Protein AF-A0A2V9BHV4-F1 (afdb_monomer)

Sequence (187 aa):
MIREDILQKFPDLFGTKKVNGREVNIEQTIAALTRELDPEIAAALTARRALLHSPAPVSKKYAWPKWDDTFEDPVSGQSWTFRQIVQGLIDNFLGRESKWRWRLNDEVPIPKDAHPLTNPGLELTGPWHPLDMAFNALNSPAPMNMPDFEDASPPHFQADGTPTNQPVGIFAALQNAKEIFEGRWAD

Secondary structure (DSSP, 8-state):
---HHHHHH-GGGSSEEEETTEEEEHHHHHHHHHHHHHHHHHHHHHHHHHHHH--S-HHHHTPPPPTT-EEE-TTT--EEEHHHHHHHHHHHHTT---TT---TTSSSPPPGGG-TTTS-SPEEEE---SHHHHHHHHTSS-SEEEE--SSSS-TT---TT--TTSPPHHHHHHHHHHHHHTTTT--

Radius of gyration: 22.07 Å; Cα contacts (8 Å, |Δi|>4): 177; chains: 1; bounding box: 52×42×55 Å

Structure (mmCIF, N/CA/C/O backbone):
data_AF-A0A2V9BHV4-F1
#
_entry.id   AF-A0A2V9BHV4-F1
#
loop_
_atom_site.group_PDB
_atom_site.id
_atom_site.type_symbol
_atom_site.label_atom_id
_atom_site.label_alt_id
_atom_site.label_comp_id
_atom_site.label_asym_id
_atom_site.label_entity_id
_atom_site.label_seq_id
_atom_site.pdbx_PDB_ins_code
_atom_site.Cartn_x
_atom_site.Cartn_y
_atom_site.Cartn_z
_atom_site.occupancy
_atom_site.B_iso_or_equiv
_atom_site.auth_seq_id
_atom_site.auth_comp_id
_atom_site.auth_asym_id
_atom_site.auth_atom_id
_atom_site.pdbx_PDB_model_num
ATOM 1 N N . MET A 1 1 ? 11.224 -3.734 19.195 1.00 68.88 1 MET A N 1
ATOM 2 C CA . MET A 1 1 ? 10.661 -3.516 20.548 1.00 68.88 1 MET A CA 1
ATOM 3 C C . MET A 1 1 ? 9.924 -2.190 20.515 1.00 68.88 1 MET A C 1
ATOM 5 O O . MET A 1 1 ? 10.486 -1.235 19.992 1.00 68.88 1 MET A O 1
ATOM 9 N N . ILE A 1 2 ? 8.670 -2.155 20.965 1.00 80.69 2 ILE A N 1
ATOM 10 C CA . ILE A 1 2 ? 7.853 -0.930 20.987 1.00 80.69 2 ILE A CA 1
ATOM 11 C C . ILE A 1 2 ? 8.354 -0.053 22.139 1.00 80.69 2 ILE A C 1
ATOM 13 O O . ILE A 1 2 ? 8.753 -0.589 23.172 1.00 80.69 2 ILE A O 1
ATOM 17 N N . ARG A 1 3 ? 8.402 1.272 21.957 1.00 85.62 3 ARG A N 1
ATOM 18 C CA . ARG A 1 3 ? 8.878 2.169 23.019 1.00 85.62 3 ARG A CA 1
ATOM 19 C C . ARG A 1 3 ? 7.904 2.161 24.198 1.00 85.62 3 ARG A C 1
ATOM 21 O O . ARG A 1 3 ? 6.692 2.193 24.001 1.00 85.62 3 ARG A O 1
ATOM 28 N N . GLU A 1 4 ? 8.450 2.180 25.407 1.00 87.44 4 GLU A N 1
ATOM 29 C CA . GLU A 1 4 ? 7.677 2.101 26.651 1.00 87.44 4 GLU A CA 1
ATOM 30 C C . GLU A 1 4 ? 6.677 3.256 26.806 1.00 87.44 4 GLU A C 1
ATOM 32 O O . GLU A 1 4 ? 5.536 3.049 27.207 1.00 87.44 4 GLU A O 1
ATOM 37 N N . ASP A 1 5 ? 7.064 4.471 26.412 1.00 85.69 5 ASP A N 1
ATOM 38 C CA . ASP A 1 5 ? 6.191 5.645 26.482 1.00 85.69 5 ASP A CA 1
ATOM 39 C C . ASP A 1 5 ? 4.950 5.513 25.585 1.00 85.69 5 ASP A C 1
ATOM 41 O O . ASP A 1 5 ? 3.869 5.978 25.942 1.00 85.69 5 ASP A O 1
ATOM 45 N N . ILE A 1 6 ? 5.082 4.827 24.445 1.00 88.38 6 ILE A N 1
ATOM 46 C CA . ILE A 1 6 ? 3.965 4.537 23.542 1.00 88.38 6 ILE A CA 1
ATOM 47 C C . ILE A 1 6 ? 3.034 3.491 24.165 1.00 88.38 6 ILE A C 1
ATOM 49 O O . ILE A 1 6 ? 1.819 3.677 24.140 1.00 88.38 6 ILE A O 1
ATOM 53 N N . LEU A 1 7 ? 3.584 2.423 24.753 1.00 89.31 7 LEU A N 1
ATOM 54 C CA . LEU A 1 7 ? 2.795 1.375 25.412 1.00 89.31 7 LEU A CA 1
ATOM 55 C C . LEU A 1 7 ? 1.965 1.939 26.570 1.00 89.31 7 LEU A C 1
ATOM 57 O O . LEU A 1 7 ? 0.778 1.644 26.684 1.00 89.31 7 LEU A O 1
ATOM 61 N N . GLN A 1 8 ? 2.576 2.790 27.397 1.00 89.31 8 GLN A N 1
ATOM 62 C CA . GLN A 1 8 ? 1.909 3.406 28.545 1.00 89.31 8 GLN A CA 1
ATOM 63 C C . GLN A 1 8 ? 0.827 4.403 28.131 1.00 89.31 8 GLN A C 1
ATOM 65 O O . GLN A 1 8 ? -0.207 4.500 28.789 1.00 89.31 8 GLN A O 1
ATOM 70 N N . LYS A 1 9 ? 1.057 5.153 27.049 1.00 89.94 9 LYS A N 1
ATOM 71 C CA . LYS A 1 9 ? 0.123 6.183 26.585 1.00 89.94 9 LYS A CA 1
ATOM 72 C C . LYS A 1 9 ? -1.033 5.625 25.755 1.00 89.94 9 LYS A C 1
ATOM 74 O O . LYS A 1 9 ? -2.113 6.209 25.771 1.00 89.94 9 LYS A O 1
ATOM 79 N N . PHE A 1 10 ? -0.820 4.511 25.057 1.00 92.31 10 PHE A N 1
ATOM 80 C CA . PHE A 1 10 ? -1.809 3.888 24.174 1.00 92.31 10 PHE A CA 1
ATOM 81 C C . PHE A 1 10 ? -2.021 2.398 24.484 1.00 92.31 10 PHE A C 1
ATOM 83 O O . PHE A 1 10 ? -1.907 1.562 23.584 1.00 92.31 10 PHE A O 1
ATOM 90 N N . PRO A 1 11 ? -2.347 2.028 25.735 1.00 92.94 11 PRO A N 1
ATOM 91 C CA . PRO A 1 11 ? -2.450 0.622 26.134 1.00 92.94 11 PRO A CA 1
ATOM 92 C C . PRO A 1 11 ? -3.533 -0.134 25.347 1.00 92.94 11 PRO A C 1
ATOM 94 O O . PRO A 1 11 ? -3.403 -1.327 25.072 1.00 92.94 11 PRO A O 1
ATOM 97 N N . ASP A 1 12 ? -4.577 0.571 24.909 1.00 93.06 12 ASP A N 1
ATOM 98 C CA . ASP A 1 12 ? -5.691 0.017 24.139 1.00 93.06 12 ASP A CA 1
ATOM 99 C C . ASP A 1 12 ? -5.298 -0.476 22.738 1.00 93.06 12 ASP A C 1
ATOM 101 O O . ASP A 1 12 ? -6.027 -1.298 22.172 1.00 93.06 12 ASP A O 1
ATOM 105 N N . LEU A 1 13 ? -4.162 -0.029 22.190 1.00 93.38 13 LEU A N 1
ATOM 106 C CA . LEU A 1 13 ? -3.660 -0.457 20.880 1.00 93.38 13 LEU A CA 1
ATOM 107 C C . LEU A 1 13 ? -2.893 -1.784 20.928 1.00 93.38 13 LEU A C 1
ATOM 109 O O . LEU A 1 13 ? -2.739 -2.434 19.896 1.00 93.38 13 LEU A O 1
ATOM 113 N N . PHE A 1 14 ? -2.435 -2.204 22.107 1.00 93.94 14 PHE A N 1
ATOM 114 C CA . PHE A 1 14 ? -1.537 -3.348 22.278 1.00 93.94 14 PHE A CA 1
ATOM 115 C C . PHE A 1 14 ? -2.189 -4.483 23.081 1.00 93.94 14 PHE A C 1
ATOM 117 O O . PHE A 1 14 ? -3.340 -4.384 23.523 1.00 93.94 14 PHE A O 1
ATOM 124 N N . GLY A 1 15 ? -1.472 -5.593 23.241 1.00 94.94 15 GLY A N 1
ATOM 125 C CA . GLY A 1 15 ? -1.938 -6.805 23.895 1.00 94.94 15 GLY A CA 1
ATOM 126 C C . GLY A 1 15 ? -2.745 -7.723 22.976 1.00 94.94 15 GLY A C 1
ATOM 127 O O . GLY A 1 15 ? -2.729 -7.621 21.748 1.00 94.94 15 GLY A O 1
ATOM 128 N N . THR A 1 16 ? -3.467 -8.661 23.589 1.00 96.56 16 THR A N 1
ATOM 129 C CA . THR A 1 16 ? -4.320 -9.613 22.867 1.00 96.56 16 THR A CA 1
ATOM 130 C C . THR A 1 16 ? -5.665 -8.978 22.522 1.00 96.56 16 THR A C 1
ATOM 132 O O . THR A 1 16 ? -6.383 -8.502 23.401 1.00 96.56 16 THR A O 1
ATOM 135 N N . LYS A 1 17 ? -6.014 -8.986 21.234 1.00 93.12 17 LYS A N 1
ATOM 136 C CA . LYS A 1 17 ? -7.274 -8.478 20.679 1.00 93.12 17 LYS A CA 1
ATOM 137 C C . LYS A 1 17 ? -8.034 -9.593 19.976 1.00 93.12 17 LYS A C 1
ATOM 139 O O . LYS A 1 17 ? -7.439 -10.559 19.504 1.00 93.12 17 LYS A O 1
ATOM 144 N N . LYS A 1 18 ? -9.352 -9.434 19.860 1.00 92.50 18 LYS A N 1
ATOM 145 C CA . LYS A 1 18 ? -10.198 -10.308 19.045 1.00 92.50 18 LYS A CA 1
ATOM 146 C C . LYS A 1 18 ? -10.547 -9.595 17.741 1.00 92.50 18 LYS A C 1
ATOM 148 O O . LYS A 1 18 ? -11.292 -8.624 17.760 1.00 92.50 18 LYS A O 1
ATOM 153 N N . VAL A 1 19 ? -10.024 -10.082 16.621 1.00 87.19 19 VAL A N 1
ATOM 154 C CA . VAL A 1 19 ? -10.226 -9.510 15.281 1.00 87.19 19 VAL A CA 1
ATOM 155 C C . VAL A 1 19 ? -10.899 -10.561 14.407 1.00 87.19 19 VAL A C 1
ATOM 157 O O . VAL A 1 19 ? -10.374 -11.662 14.250 1.00 87.19 19 VAL A O 1
ATOM 160 N N . ASN A 1 20 ? -12.086 -10.261 13.870 1.00 86.19 20 ASN A N 1
ATOM 161 C CA . ASN A 1 20 ? -12.869 -11.185 13.032 1.00 86.19 20 ASN A CA 1
ATOM 162 C C . ASN A 1 20 ? -13.020 -12.595 13.643 1.00 86.19 20 ASN A C 1
ATOM 164 O O . ASN A 1 20 ? -12.891 -13.612 12.965 1.00 86.19 20 ASN A O 1
ATOM 168 N N . GLY A 1 21 ? -13.243 -12.659 14.961 1.00 91.62 21 GLY A N 1
ATOM 169 C CA . GLY A 1 21 ? -13.403 -13.914 15.701 1.00 91.62 21 GLY A CA 1
ATOM 170 C C . GLY A 1 21 ? -12.103 -14.630 16.088 1.00 91.62 21 GLY A C 1
ATOM 171 O O . GLY A 1 21 ? -12.180 -15.628 16.799 1.00 91.62 21 GLY A O 1
ATOM 172 N N . ARG A 1 22 ? -10.931 -14.124 15.687 1.00 94.50 22 ARG A N 1
ATOM 173 C CA . ARG A 1 22 ? -9.612 -14.694 16.004 1.00 94.50 22 ARG A CA 1
ATOM 174 C C . ARG A 1 22 ? -8.911 -13.888 17.089 1.00 94.50 22 ARG A C 1
ATOM 176 O O . ARG A 1 22 ? -8.993 -12.664 17.090 1.00 94.50 22 ARG A O 1
ATOM 183 N N . GLU A 1 23 ? -8.209 -14.566 17.987 1.00 96.69 23 GLU A N 1
ATOM 184 C CA . GLU A 1 23 ? -7.319 -13.904 18.941 1.00 96.69 23 GLU A CA 1
ATOM 185 C C . GLU A 1 23 ? -5.981 -13.581 18.275 1.00 96.69 23 GLU A C 1
ATOM 187 O O . GLU A 1 23 ? -5.369 -14.437 17.638 1.00 96.69 23 GLU A O 1
ATOM 192 N N . VAL A 1 24 ? -5.541 -12.333 18.411 1.00 95.31 24 VAL A N 1
ATOM 193 C CA . VAL A 1 24 ? -4.301 -11.813 17.835 1.00 95.31 24 VAL A CA 1
ATOM 194 C C . VAL A 1 24 ? -3.577 -11.027 18.917 1.00 95.31 24 VAL A C 1
ATOM 196 O O . VAL A 1 24 ? -4.130 -10.075 19.463 1.00 95.31 24 VAL A O 1
ATOM 199 N N . ASN A 1 25 ? -2.341 -11.407 19.234 1.00 96.44 25 ASN A N 1
ATOM 200 C CA . ASN A 1 25 ? -1.474 -10.586 20.073 1.00 96.44 25 ASN A CA 1
ATOM 201 C C . ASN A 1 25 ? -0.696 -9.610 19.183 1.00 96.44 25 ASN A C 1
ATOM 203 O O . ASN A 1 25 ? 0.051 -10.032 18.294 1.00 96.44 25 ASN A O 1
ATOM 207 N N . ILE A 1 26 ? -0.911 -8.311 19.389 1.00 94.31 26 ILE A N 1
ATOM 208 C CA . ILE A 1 26 ? -0.416 -7.261 18.491 1.00 94.31 26 ILE A CA 1
ATOM 209 C C . ILE A 1 26 ? 1.115 -7.210 18.486 1.00 94.31 26 ILE A C 1
ATOM 211 O O . ILE A 1 26 ? 1.727 -7.184 17.422 1.00 94.31 26 ILE A O 1
ATOM 215 N N . GLU A 1 27 ? 1.757 -7.279 19.647 1.00 94.12 27 GLU A N 1
ATOM 216 C CA . GLU A 1 27 ? 3.211 -7.202 19.781 1.00 94.12 27 GLU A CA 1
ATOM 217 C C . GLU A 1 27 ? 3.904 -8.420 19.170 1.00 94.12 27 GLU A C 1
ATOM 219 O O . GLU A 1 27 ? 4.913 -8.275 18.477 1.00 94.12 27 GLU A O 1
ATOM 224 N N . GLN A 1 28 ? 3.353 -9.619 19.383 1.00 95.56 28 GLN A N 1
ATOM 225 C CA . GLN A 1 28 ? 3.851 -10.841 18.749 1.00 95.56 28 GLN A CA 1
ATOM 226 C C . GLN A 1 28 ? 3.688 -10.788 17.230 1.00 95.56 28 GLN A C 1
ATOM 228 O O . GLN A 1 28 ? 4.593 -11.209 16.513 1.00 95.56 28 GLN A O 1
ATOM 233 N N . THR A 1 29 ? 2.574 -10.235 16.744 1.00 95.25 29 THR A N 1
ATOM 234 C CA . THR A 1 29 ? 2.313 -10.077 15.308 1.00 95.25 29 THR A CA 1
ATOM 235 C C . THR A 1 29 ? 3.301 -9.099 14.684 1.00 95.25 29 THR A C 1
ATOM 237 O O . THR A 1 29 ? 3.937 -9.436 13.690 1.00 95.25 29 THR A O 1
ATOM 240 N N . ILE A 1 30 ? 3.514 -7.930 15.302 1.00 93.56 30 ILE A N 1
ATOM 241 C CA . ILE A 1 30 ? 4.534 -6.965 14.867 1.00 93.56 30 ILE A CA 1
ATOM 242 C C . ILE A 1 30 ? 5.909 -7.637 14.850 1.00 93.56 30 ILE A C 1
ATOM 244 O O . ILE A 1 30 ? 6.611 -7.564 13.849 1.00 93.56 30 ILE A O 1
ATOM 248 N N . ALA A 1 31 ? 6.287 -8.344 15.919 1.00 95.19 31 ALA A N 1
ATOM 249 C CA . ALA A 1 31 ? 7.586 -9.008 15.995 1.00 95.19 31 ALA A CA 1
ATOM 250 C C . ALA A 1 31 ? 7.771 -10.101 14.928 1.00 95.19 31 ALA A C 1
ATOM 252 O O . ALA A 1 31 ? 8.883 -10.272 14.427 1.00 95.19 31 ALA A O 1
ATOM 253 N N . ALA A 1 32 ? 6.712 -10.843 14.595 1.00 96.31 32 ALA A N 1
ATOM 254 C CA . ALA A 1 32 ? 6.734 -11.842 13.533 1.00 96.31 32 ALA A CA 1
ATOM 255 C C . ALA A 1 32 ? 6.919 -11.181 12.160 1.00 96.31 32 ALA A C 1
ATOM 257 O O . ALA A 1 32 ? 7.864 -11.529 11.457 1.00 96.31 32 ALA A O 1
ATOM 258 N N . LEU A 1 33 ? 6.100 -10.171 11.840 1.00 96.31 33 LEU A N 1
ATOM 259 C CA . LEU A 1 33 ? 6.185 -9.425 10.581 1.00 96.31 33 LEU A CA 1
ATOM 260 C C . LEU A 1 33 ? 7.546 -8.745 10.409 1.00 96.31 33 LEU A C 1
ATOM 262 O O . LEU A 1 33 ? 8.150 -8.856 9.351 1.00 96.31 33 LEU A O 1
ATOM 266 N N . THR A 1 34 ? 8.068 -8.094 11.453 1.00 95.25 34 THR A N 1
ATOM 267 C CA . THR A 1 34 ? 9.411 -7.495 11.440 1.00 95.25 34 THR A CA 1
ATOM 268 C C . THR A 1 34 ? 10.474 -8.549 11.137 1.00 95.25 34 THR A C 1
ATOM 270 O O . THR A 1 34 ? 11.296 -8.358 10.253 1.00 95.25 34 THR A O 1
ATOM 273 N N . ARG A 1 35 ? 10.447 -9.702 11.817 1.00 97.00 35 ARG A N 1
ATOM 274 C CA . ARG A 1 35 ? 11.445 -10.759 11.593 1.00 97.00 35 ARG A CA 1
ATOM 275 C C . ARG A 1 35 ? 11.402 -11.316 10.169 1.00 97.00 35 ARG A C 1
ATOM 277 O O . ARG A 1 35 ? 12.452 -11.649 9.630 1.00 97.00 35 ARG A O 1
ATOM 284 N N . GLU A 1 36 ? 10.207 -11.460 9.610 1.00 96.75 36 GLU A N 1
ATOM 285 C CA . GLU A 1 36 ? 9.994 -12.027 8.280 1.00 96.75 36 GLU A CA 1
ATOM 286 C C . GLU A 1 36 ? 10.344 -11.035 7.164 1.00 96.75 36 GLU A C 1
ATOM 288 O O . GLU A 1 36 ? 10.996 -11.411 6.194 1.00 96.75 36 GLU A O 1
ATOM 293 N N . LEU A 1 37 ? 9.969 -9.762 7.319 1.00 97.06 37 LEU A N 1
ATOM 294 C CA . LEU A 1 37 ? 10.068 -8.760 6.256 1.00 97.06 37 LEU A CA 1
ATOM 295 C C . LEU A 1 37 ? 11.345 -7.912 6.311 1.00 97.06 37 LEU A C 1
ATOM 297 O O . 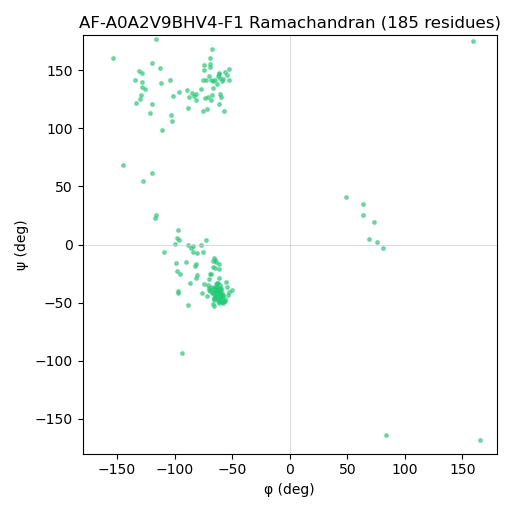LEU A 1 37 ? 11.771 -7.415 5.270 1.00 97.06 37 LEU A O 1
ATOM 301 N N . ASP A 1 38 ? 11.984 -7.746 7.476 1.00 97.06 38 ASP A N 1
ATOM 302 C CA . ASP A 1 38 ? 13.192 -6.914 7.612 1.00 97.06 38 ASP A CA 1
ATOM 303 C C . ASP A 1 38 ? 14.313 -7.294 6.626 1.00 97.06 38 ASP A C 1
ATOM 305 O O . ASP A 1 38 ? 14.904 -6.379 6.041 1.00 97.06 38 ASP A O 1
ATOM 309 N N . PRO A 1 39 ? 14.628 -8.587 6.384 1.00 97.31 39 PRO A N 1
ATOM 310 C CA . PRO A 1 39 ? 15.655 -8.960 5.414 1.00 97.31 39 PRO A CA 1
ATOM 311 C C . PRO A 1 39 ? 15.330 -8.490 3.991 1.00 97.31 39 PRO A C 1
ATOM 313 O O . PRO A 1 39 ? 16.194 -7.919 3.322 1.00 97.31 39 PRO A O 1
ATOM 316 N N . GLU A 1 40 ? 14.083 -8.663 3.551 1.00 95.88 40 GLU A N 1
ATOM 317 C CA . GLU A 1 40 ? 13.627 -8.264 2.213 1.00 95.88 40 GLU A CA 1
ATOM 318 C C . GLU A 1 40 ? 13.568 -6.739 2.065 1.00 95.88 40 GLU A C 1
ATOM 320 O O . GLU A 1 40 ? 14.005 -6.178 1.056 1.00 95.88 40 GLU A O 1
ATOM 325 N N . ILE A 1 41 ? 13.124 -6.032 3.110 1.00 96.62 41 ILE A N 1
ATOM 326 C CA . ILE A 1 41 ? 13.171 -4.566 3.166 1.00 96.62 41 ILE A CA 1
ATOM 327 C C . ILE A 1 41 ? 14.623 -4.086 3.057 1.00 96.62 41 ILE A C 1
ATOM 329 O O . ILE A 1 41 ? 14.927 -3.186 2.267 1.00 96.62 41 ILE A O 1
ATOM 333 N N . ALA A 1 42 ? 15.545 -4.692 3.809 1.00 97.94 42 ALA A N 1
ATOM 334 C CA . ALA A 1 42 ? 16.957 -4.334 3.770 1.00 97.94 42 ALA A CA 1
ATOM 335 C C . ALA A 1 42 ? 17.574 -4.600 2.386 1.00 97.94 42 ALA A C 1
ATOM 337 O O . ALA A 1 42 ? 18.323 -3.756 1.877 1.00 97.94 42 ALA A O 1
ATOM 338 N N . ALA A 1 43 ? 17.235 -5.724 1.751 1.00 97.19 43 ALA A N 1
ATOM 339 C CA . ALA A 1 43 ? 17.660 -6.055 0.394 1.00 97.19 43 ALA A CA 1
ATOM 340 C C . ALA A 1 43 ? 17.155 -5.019 -0.626 1.00 97.19 43 ALA A C 1
ATOM 342 O O . ALA A 1 43 ? 17.953 -4.457 -1.386 1.00 97.19 43 ALA A O 1
ATOM 343 N N . ALA A 1 44 ? 15.865 -4.674 -0.583 1.00 96.50 44 ALA A N 1
ATOM 344 C CA . ALA A 1 44 ? 15.264 -3.670 -1.456 1.00 96.50 44 ALA A CA 1
ATOM 345 C C . ALA A 1 44 ? 15.893 -2.277 -1.269 1.00 96.50 44 ALA A C 1
ATOM 347 O O . ALA A 1 44 ? 16.249 -1.611 -2.247 1.00 96.50 44 ALA A O 1
ATOM 348 N N . LEU A 1 45 ? 16.089 -1.830 -0.024 1.00 97.88 45 LEU A N 1
ATOM 349 C CA . LEU A 1 45 ? 16.731 -0.545 0.276 1.00 97.88 45 LEU A CA 1
ATOM 350 C C . LEU A 1 45 ? 18.199 -0.514 -0.166 1.00 97.88 45 LEU A C 1
ATOM 352 O O . LEU A 1 45 ? 18.672 0.510 -0.665 1.00 97.88 45 LEU A O 1
ATOM 356 N N . THR A 1 46 ? 18.912 -1.634 -0.036 1.00 98.12 46 THR A N 1
ATOM 357 C CA . THR A 1 46 ? 20.301 -1.775 -0.492 1.00 98.12 46 THR A CA 1
ATOM 358 C C . THR A 1 46 ? 20.388 -1.678 -2.013 1.00 98.12 46 THR A C 1
ATOM 360 O O . THR A 1 46 ? 21.201 -0.905 -2.524 1.00 98.12 46 THR A O 1
ATOM 363 N N . ALA A 1 47 ? 19.508 -2.370 -2.742 1.00 95.81 47 ALA A N 1
ATOM 364 C CA . ALA A 1 47 ? 19.427 -2.282 -4.199 1.00 95.81 47 ALA A CA 1
ATOM 365 C C . ALA A 1 47 ? 19.097 -0.852 -4.663 1.00 95.81 47 ALA A C 1
ATOM 367 O O . ALA A 1 47 ? 19.771 -0.309 -5.544 1.00 95.81 47 ALA A O 1
ATOM 368 N N . ARG A 1 48 ? 18.128 -0.188 -4.013 1.00 96.19 48 ARG A N 1
ATOM 369 C CA . ARG A 1 48 ? 17.794 1.221 -4.285 1.00 96.19 48 ARG A CA 1
ATOM 370 C C . ARG A 1 48 ? 18.985 2.144 -4.033 1.00 96.19 48 ARG A C 1
ATOM 372 O O . ARG A 1 48 ? 19.280 2.997 -4.867 1.00 96.19 48 ARG A O 1
ATOM 379 N N . ARG A 1 49 ? 19.707 1.968 -2.923 1.00 97.25 49 ARG A N 1
ATOM 380 C CA . ARG A 1 49 ? 20.897 2.767 -2.594 1.00 97.25 49 ARG A CA 1
ATOM 381 C C . ARG A 1 49 ? 22.025 2.557 -3.607 1.00 97.25 49 ARG A C 1
ATOM 383 O O . ARG A 1 49 ? 22.629 3.533 -4.046 1.00 97.25 49 ARG A O 1
ATOM 390 N N . ALA A 1 50 ? 22.282 1.314 -4.012 1.00 95.88 50 ALA A N 1
ATOM 391 C CA . ALA A 1 50 ? 23.275 0.995 -5.035 1.00 95.88 50 ALA A CA 1
ATOM 392 C C . ALA A 1 50 ? 22.933 1.661 -6.377 1.00 95.88 50 ALA A C 1
ATOM 394 O O . ALA A 1 50 ? 23.800 2.267 -7.007 1.00 95.88 50 ALA A O 1
ATOM 395 N N . LEU A 1 51 ? 21.655 1.633 -6.774 1.00 94.56 51 LEU A N 1
ATOM 396 C CA . LEU A 1 51 ? 21.176 2.356 -7.948 1.00 94.56 51 LEU A CA 1
ATOM 397 C C . LEU A 1 51 ? 21.416 3.863 -7.788 1.00 94.56 51 LEU A C 1
ATOM 399 O O . LEU A 1 51 ? 21.982 4.495 -8.680 1.00 94.56 51 LEU A O 1
ATOM 403 N N . LEU A 1 52 ? 21.032 4.446 -6.646 1.00 94.75 52 LEU A N 1
ATOM 404 C CA . LEU A 1 52 ? 21.184 5.876 -6.365 1.00 94.75 52 LEU A CA 1
ATOM 405 C C . LEU A 1 52 ? 22.639 6.351 -6.457 1.00 94.75 52 LEU A C 1
ATOM 407 O O . LEU A 1 52 ? 22.879 7.369 -7.106 1.00 94.75 52 LEU A O 1
ATOM 411 N N . HIS A 1 53 ? 23.588 5.596 -5.906 1.00 96.19 53 HIS A N 1
ATOM 412 C CA . HIS A 1 53 ? 25.019 5.917 -5.951 1.00 96.19 53 HIS A CA 1
ATOM 413 C C . HIS A 1 53 ? 25.717 5.552 -7.265 1.00 96.19 53 HIS A C 1
ATOM 415 O O . HIS A 1 53 ? 26.883 5.903 -7.444 1.00 96.19 53 HIS A O 1
ATOM 421 N N . SER A 1 54 ? 25.041 4.861 -8.186 1.00 96.25 54 SER A N 1
ATOM 422 C CA . SER A 1 54 ? 25.633 4.514 -9.475 1.00 96.25 54 SER A CA 1
ATOM 423 C C . SER A 1 54 ? 26.020 5.777 -10.260 1.00 96.25 54 SER A C 1
ATOM 425 O O . SER A 1 54 ? 25.166 6.648 -10.457 1.00 96.25 54 SER A O 1
ATOM 427 N N . PRO A 1 55 ? 27.264 5.874 -10.771 1.00 96.81 55 PRO A N 1
ATOM 428 C CA . PRO A 1 55 ? 27.706 6.990 -11.607 1.00 96.81 55 PRO A CA 1
ATOM 429 C C . PRO A 1 55 ? 27.186 6.889 -13.051 1.00 96.81 55 PRO A C 1
ATOM 431 O O . PRO A 1 55 ? 27.512 7.728 -13.890 1.00 96.81 55 PRO A O 1
ATOM 434 N N . ALA A 1 56 ? 26.422 5.841 -13.379 1.00 96.69 56 ALA A N 1
ATOM 435 C CA . ALA A 1 56 ? 25.870 5.661 -14.711 1.00 96.69 56 ALA A CA 1
ATOM 436 C C . AL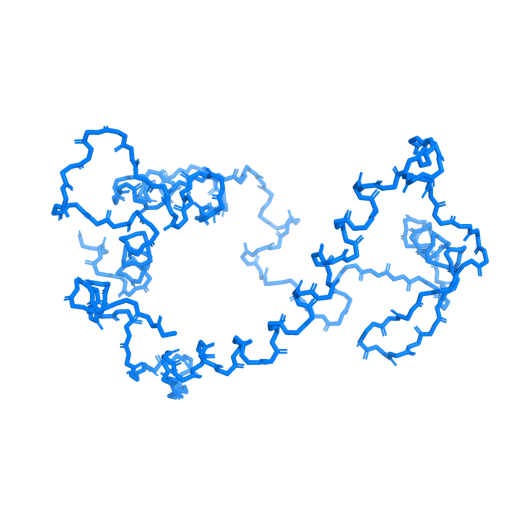A A 1 56 ? 24.925 6.821 -15.086 1.00 96.69 56 ALA A C 1
ATOM 438 O O . ALA A 1 56 ? 24.191 7.324 -14.230 1.00 96.69 56 ALA A O 1
ATOM 439 N N . PRO A 1 57 ? 24.870 7.215 -16.372 1.00 96.25 57 PRO A N 1
ATOM 440 C CA . PRO A 1 57 ? 23.908 8.206 -16.837 1.00 96.25 57 PRO A CA 1
ATOM 441 C C . PRO A 1 57 ? 22.467 7.822 -16.477 1.00 96.25 57 PRO A C 1
ATOM 443 O O . PRO A 1 57 ? 22.098 6.646 -16.542 1.00 96.25 57 PRO A O 1
ATOM 446 N N . VAL A 1 58 ? 21.632 8.825 -16.180 1.00 94.06 58 VAL A N 1
ATOM 447 C CA . VAL A 1 58 ? 20.198 8.664 -15.855 1.00 94.06 58 VAL A CA 1
ATOM 448 C C . VAL A 1 58 ? 19.475 7.810 -16.900 1.00 94.06 58 VAL A C 1
ATOM 450 O O . VAL A 1 58 ? 18.698 6.931 -16.538 1.00 94.06 58 VAL A O 1
ATOM 453 N N . SER A 1 59 ? 19.810 7.993 -18.181 1.00 93.81 59 SER A N 1
ATOM 454 C CA . SER A 1 59 ? 19.251 7.231 -19.304 1.00 93.81 59 SER A CA 1
ATOM 455 C C . SER A 1 59 ? 19.518 5.726 -19.251 1.00 93.81 59 SER A C 1
ATOM 457 O O . SER A 1 59 ? 18.799 4.974 -19.894 1.00 93.81 59 SER A O 1
ATOM 459 N N . LYS A 1 60 ? 20.540 5.279 -18.512 1.00 92.25 60 LYS A N 1
ATOM 460 C CA . LYS A 1 60 ? 20.815 3.858 -18.256 1.00 92.25 60 LYS A CA 1
ATOM 461 C C . LYS A 1 60 ? 20.245 3.406 -16.916 1.00 92.25 60 LYS A C 1
ATOM 463 O O . LYS A 1 60 ? 19.696 2.319 -16.826 1.00 92.25 60 LYS A O 1
ATOM 468 N N . LYS A 1 61 ? 20.383 4.240 -15.885 1.00 91.88 61 LYS A N 1
ATOM 469 C CA . LYS A 1 61 ? 19.969 3.948 -14.506 1.00 91.88 61 LYS A CA 1
ATOM 470 C C . LYS A 1 61 ? 18.459 3.740 -14.365 1.00 91.88 61 LYS A C 1
ATOM 472 O O . LYS A 1 61 ? 18.036 2.875 -13.612 1.00 91.88 61 LYS A O 1
ATOM 477 N N . TYR A 1 62 ? 17.674 4.522 -15.098 1.00 92.25 62 TYR A N 1
ATOM 478 C CA . TYR A 1 62 ? 16.211 4.463 -15.099 1.00 92.25 62 TYR A CA 1
ATOM 479 C C . TYR A 1 62 ? 15.666 4.061 -16.472 1.00 92.25 62 TYR A C 1
ATOM 481 O O . TYR A 1 62 ? 14.558 4.441 -16.845 1.00 92.25 62 TYR A O 1
ATOM 489 N N . ALA A 1 63 ? 16.472 3.340 -17.256 1.00 93.12 63 ALA A N 1
ATOM 490 C CA . ALA A 1 63 ? 15.987 2.748 -18.489 1.00 93.12 63 ALA A CA 1
ATOM 491 C C . ALA A 1 63 ? 14.872 1.747 -18.174 1.00 93.12 63 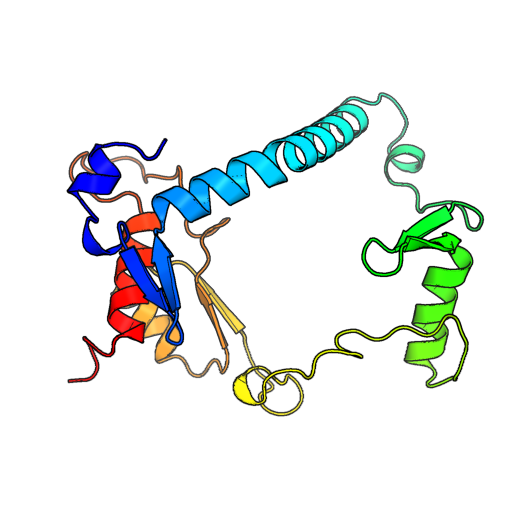ALA A C 1
ATOM 493 O O . ALA A 1 63 ? 14.917 1.052 -17.157 1.00 93.12 63 ALA A O 1
ATOM 494 N N . TRP A 1 64 ? 13.913 1.630 -19.087 1.00 94.50 64 TRP A N 1
ATOM 495 C CA . TRP A 1 64 ? 13.020 0.480 -19.090 1.00 94.50 64 TRP A CA 1
ATOM 496 C C . TRP A 1 64 ? 13.832 -0.821 -19.175 1.00 94.50 64 TRP A C 1
ATOM 498 O O . TRP A 1 64 ? 14.888 -0.829 -19.824 1.00 94.50 64 TRP A O 1
ATOM 508 N N . PRO A 1 65 ? 13.340 -1.920 -18.576 1.00 95.56 65 PRO A N 1
ATOM 509 C CA . PRO A 1 65 ? 13.906 -3.237 -18.817 1.00 95.56 65 PRO A CA 1
ATOM 510 C C . PRO A 1 65 ? 13.990 -3.542 -20.314 1.00 95.56 65 PRO A C 1
ATOM 512 O O . PRO A 1 65 ? 13.184 -3.065 -21.121 1.00 95.56 65 PRO A O 1
ATOM 515 N N . LYS A 1 66 ? 14.966 -4.358 -20.707 1.00 96.25 66 LYS A N 1
ATOM 516 C CA . LYS A 1 66 ? 15.033 -4.860 -22.079 1.00 96.25 66 LYS A CA 1
ATOM 517 C C . LYS A 1 66 ? 13.886 -5.833 -22.305 1.00 96.25 66 LYS A C 1
ATOM 519 O O . LYS A 1 66 ? 13.438 -6.514 -21.391 1.00 96.25 66 LYS A O 1
ATOM 524 N N . TRP A 1 67 ? 13.455 -5.955 -23.556 1.00 97.81 67 TRP A N 1
ATOM 525 C CA . TRP A 1 67 ? 12.335 -6.825 -23.918 1.00 97.81 67 TRP A CA 1
ATOM 526 C C . TRP A 1 67 ? 12.490 -8.284 -23.478 1.00 97.81 67 TRP A C 1
ATOM 528 O O . TRP A 1 67 ? 11.485 -8.924 -23.168 1.00 97.81 67 TRP A O 1
ATOM 538 N N . ASP A 1 68 ? 13.725 -8.778 -23.445 1.00 98.06 68 ASP A N 1
ATOM 539 C CA . ASP A 1 68 ? 14.044 -10.166 -23.112 1.00 98.06 68 ASP A CA 1
ATOM 540 C C . ASP A 1 68 ? 14.504 -10.334 -21.649 1.00 98.06 68 ASP A C 1
ATOM 542 O O . ASP A 1 68 ? 14.779 -11.455 -21.222 1.00 98.06 68 ASP A O 1
ATOM 546 N N . ASP A 1 69 ? 14.554 -9.247 -20.862 1.00 97.88 69 ASP A N 1
ATOM 547 C CA . ASP A 1 69 ? 14.771 -9.341 -19.414 1.00 97.88 69 ASP A CA 1
ATOM 548 C C . ASP A 1 69 ? 13.595 -10.099 -18.788 1.00 97.88 69 ASP A C 1
ATOM 550 O O . ASP A 1 69 ? 12.442 -9.899 -19.175 1.00 97.88 69 ASP A O 1
ATOM 554 N N . THR A 1 70 ? 13.892 -10.989 -17.842 1.00 97.88 70 THR A N 1
ATOM 555 C CA . THR A 1 70 ? 12.920 -11.915 -17.249 1.00 97.88 70 THR A CA 1
ATOM 556 C C . THR A 1 70 ? 12.658 -11.567 -15.789 1.00 97.88 70 THR A C 1
ATOM 558 O O . THR A 1 70 ? 13.589 -11.248 -15.052 1.00 97.88 70 THR A O 1
ATOM 561 N N . PHE A 1 71 ? 11.393 -11.646 -15.384 1.00 95.94 71 PHE A N 1
ATOM 562 C CA . PHE A 1 71 ? 10.904 -11.353 -14.043 1.00 95.94 71 PHE A CA 1
ATOM 563 C C . PHE A 1 71 ? 10.060 -12.522 -13.553 1.00 95.94 71 PHE A C 1
ATOM 565 O O . PHE A 1 71 ? 9.229 -13.042 -14.297 1.00 95.94 71 PHE A O 1
ATOM 572 N N . GLU A 1 72 ? 10.278 -12.926 -12.311 1.00 95.25 72 GLU A N 1
ATOM 573 C CA . GLU A 1 72 ? 9.468 -13.942 -11.651 1.00 95.25 72 GLU A CA 1
ATOM 574 C C . GLU A 1 72 ? 8.224 -13.292 -11.042 1.00 95.25 72 GLU A C 1
ATOM 576 O O . GLU A 1 72 ? 8.320 -12.271 -10.359 1.00 95.25 72 GLU A O 1
ATOM 581 N N . ASP A 1 73 ? 7.055 -13.868 -11.310 1.00 88.50 73 ASP A N 1
ATOM 582 C CA . ASP A 1 73 ? 5.841 -13.569 -10.563 1.00 88.50 73 ASP A CA 1
ATOM 583 C C . ASP A 1 73 ? 5.958 -14.190 -9.161 1.00 88.50 73 ASP A C 1
ATOM 585 O O . ASP A 1 73 ? 6.002 -15.417 -9.055 1.00 88.50 73 ASP A O 1
ATOM 589 N N . PRO A 1 74 ? 5.976 -13.385 -8.083 1.00 82.94 74 PRO A N 1
ATOM 590 C CA . PRO A 1 74 ? 6.172 -13.892 -6.728 1.00 82.94 74 PRO A CA 1
ATOM 591 C C . PRO A 1 74 ? 5.014 -14.768 -6.224 1.00 82.94 74 PRO A C 1
ATOM 593 O O . PRO A 1 74 ? 5.172 -15.437 -5.206 1.00 82.94 74 PRO A O 1
ATOM 596 N N . VAL A 1 75 ? 3.853 -14.760 -6.892 1.00 83.00 75 VAL A N 1
ATOM 597 C CA . VAL A 1 75 ? 2.693 -15.571 -6.493 1.00 83.00 75 VAL A CA 1
ATOM 598 C C . VAL A 1 75 ? 2.745 -16.957 -7.130 1.00 83.00 75 VAL A C 1
ATOM 600 O O . VAL A 1 75 ? 2.636 -17.963 -6.430 1.00 83.00 75 VAL A O 1
ATOM 603 N N . SER A 1 76 ? 2.919 -17.031 -8.452 1.00 86.25 76 SER A N 1
ATOM 604 C CA . SER A 1 76 ? 2.947 -18.311 -9.174 1.00 86.25 76 SER A CA 1
ATOM 605 C C . SER A 1 76 ? 4.344 -18.932 -9.302 1.00 86.25 76 SER A C 1
ATOM 607 O O . SER A 1 76 ? 4.458 -20.101 -9.672 1.00 86.25 76 SER A O 1
ATOM 609 N N . GLY A 1 77 ? 5.409 -18.161 -9.056 1.00 90.81 77 GLY A N 1
ATOM 610 C CA . GLY A 1 77 ? 6.793 -18.527 -9.377 1.00 90.81 77 GLY A CA 1
ATOM 611 C C . GLY A 1 77 ? 7.076 -18.568 -10.884 1.00 90.81 77 GLY A C 1
ATOM 612 O O . GLY A 1 77 ? 8.155 -18.981 -11.315 1.00 90.81 77 GLY A O 1
ATOM 613 N N . GLN A 1 78 ? 6.111 -18.185 -11.727 1.00 91.50 78 GLN A N 1
ATOM 614 C CA . GLN A 1 78 ? 6.279 -18.222 -13.171 1.00 91.50 78 GLN A CA 1
ATOM 615 C C . GLN A 1 78 ? 7.137 -17.049 -13.648 1.00 91.50 78 GLN A C 1
ATOM 617 O O . GLN A 1 78 ? 6.921 -15.896 -13.290 1.00 91.50 78 GLN A O 1
ATOM 622 N N . SER A 1 79 ? 8.098 -17.345 -14.518 1.00 96.12 79 SER A N 1
ATOM 623 C CA . SER A 1 79 ? 8.956 -16.338 -15.138 1.00 96.12 79 SER A CA 1
ATOM 624 C C . SER A 1 79 ? 8.363 -15.801 -16.441 1.00 96.12 79 SER A C 1
ATOM 626 O O . SER A 1 79 ? 7.971 -16.570 -17.323 1.00 96.12 79 SER A O 1
ATOM 628 N N . TRP A 1 80 ? 8.372 -14.478 -16.589 1.00 95.56 80 TRP A N 1
ATOM 629 C CA . TRP A 1 80 ? 7.884 -13.760 -17.763 1.00 95.56 80 TRP A CA 1
ATOM 630 C C . TRP A 1 80 ? 8.928 -12.779 -18.276 1.00 95.56 80 TRP A C 1
ATOM 632 O O . TRP A 1 80 ? 9.571 -12.080 -17.495 1.00 95.56 80 TRP A O 1
ATOM 642 N N . THR A 1 81 ? 9.076 -12.669 -19.596 1.00 97.81 81 THR A N 1
ATOM 643 C CA . THR A 1 81 ? 9.893 -11.587 -20.156 1.00 97.81 81 THR A CA 1
ATOM 644 C C . THR A 1 81 ? 9.158 -10.253 -20.069 1.00 97.81 81 THR A C 1
ATOM 646 O O . THR A 1 81 ? 7.926 -10.210 -20.106 1.00 97.81 81 THR A O 1
ATOM 649 N N . PHE A 1 82 ? 9.886 -9.135 -20.039 1.00 97.62 82 PHE A N 1
ATOM 650 C CA . PHE A 1 82 ? 9.280 -7.801 -20.063 1.00 97.62 82 PHE A CA 1
ATOM 651 C C . PHE A 1 82 ? 8.332 -7.624 -21.257 1.00 97.62 82 PHE A C 1
ATOM 653 O O . PHE A 1 82 ? 7.252 -7.050 -21.129 1.00 97.62 82 PHE A O 1
ATOM 660 N N . ARG A 1 83 ? 8.682 -8.201 -22.416 1.00 97.94 83 ARG A N 1
ATOM 661 C CA . ARG A 1 83 ? 7.803 -8.253 -23.592 1.00 97.94 83 ARG A CA 1
ATOM 662 C C . ARG A 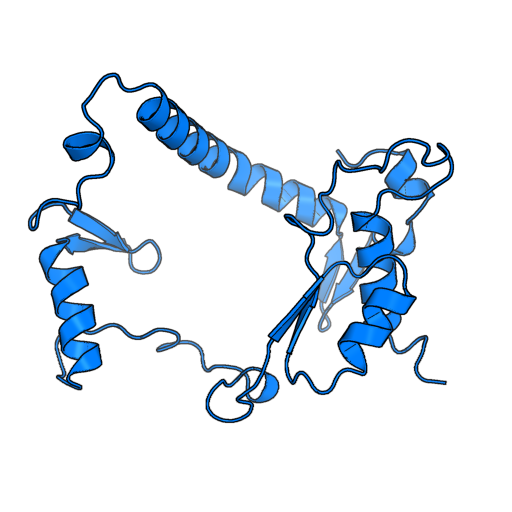1 83 ? 6.474 -8.935 -23.296 1.00 97.94 83 ARG A C 1
ATOM 664 O O . ARG A 1 83 ? 5.445 -8.436 -23.735 1.00 97.94 83 ARG A O 1
ATOM 671 N N . GLN A 1 84 ? 6.490 -10.064 -22.595 1.00 97.06 84 GLN A N 1
ATOM 672 C CA . GLN A 1 84 ? 5.275 -10.805 -22.258 1.00 97.06 84 GLN A CA 1
ATOM 673 C C . GLN A 1 84 ? 4.422 -10.036 -21.250 1.00 97.06 84 GLN A C 1
ATOM 675 O O . GLN A 1 84 ? 3.214 -9.952 -21.438 1.00 97.06 84 GLN A O 1
ATOM 680 N N . ILE A 1 85 ? 5.046 -9.398 -20.255 1.00 95.62 85 ILE A N 1
ATOM 681 C CA . ILE A 1 85 ? 4.352 -8.550 -19.274 1.00 95.62 85 ILE A CA 1
ATOM 682 C C . ILE A 1 85 ? 3.618 -7.401 -19.980 1.00 95.62 85 ILE A C 1
ATOM 684 O O . ILE A 1 85 ? 2.422 -7.195 -19.760 1.00 95.62 85 ILE A O 1
ATOM 688 N N . VAL A 1 86 ? 4.311 -6.685 -20.874 1.00 96.44 86 VAL A N 1
ATOM 689 C CA . VAL A 1 86 ? 3.731 -5.577 -21.650 1.00 96.44 86 VAL A CA 1
ATOM 690 C C . VAL A 1 86 ? 2.664 -6.074 -22.627 1.00 96.44 86 VAL A C 1
ATOM 692 O O . VAL A 1 86 ? 1.608 -5.454 -22.737 1.00 96.44 86 VAL A O 1
ATOM 695 N N . GLN A 1 87 ? 2.895 -7.197 -23.314 1.00 97.25 87 GLN A N 1
ATOM 696 C CA . GLN A 1 87 ? 1.890 -7.783 -24.202 1.00 97.25 87 GLN A CA 1
ATOM 697 C C . GLN A 1 87 ? 0.630 -8.177 -23.425 1.00 97.25 87 GLN A C 1
ATOM 699 O O . GLN A 1 87 ? -0.469 -7.928 -23.905 1.00 97.25 87 GLN A O 1
ATOM 704 N N . GLY A 1 88 ? 0.779 -8.701 -22.208 1.00 95.88 88 GLY A N 1
ATOM 705 C CA . GLY A 1 88 ? -0.327 -8.999 -21.305 1.00 95.88 88 GLY A CA 1
ATOM 706 C C . GLY A 1 88 ? -1.181 -7.786 -20.952 1.00 95.88 88 GLY A C 1
ATOM 707 O O . GLY A 1 88 ? -2.410 -7.864 -20.982 1.00 95.88 88 GLY A O 1
ATOM 708 N N . LEU A 1 89 ? -0.538 -6.642 -20.698 1.00 95.00 89 LEU A N 1
ATOM 709 C CA . LEU A 1 89 ? -1.219 -5.370 -20.449 1.00 95.00 89 LEU A CA 1
ATOM 710 C C . LEU A 1 89 ? -1.992 -4.884 -21.688 1.00 95.00 89 LEU A C 1
ATOM 712 O O . LEU A 1 89 ? -3.136 -4.444 -21.569 1.00 95.00 89 LEU A O 1
ATOM 716 N N . ILE A 1 90 ? -1.401 -5.006 -22.881 1.00 96.69 90 ILE A N 1
ATOM 717 C CA . ILE A 1 90 ? -2.056 -4.653 -24.152 1.00 96.69 90 ILE A CA 1
ATOM 718 C C . ILE A 1 90 ? -3.234 -5.588 -24.440 1.00 96.69 90 ILE A C 1
ATOM 720 O O . ILE A 1 90 ? -4.314 -5.122 -24.801 1.00 96.69 90 ILE A O 1
ATOM 724 N N . ASP A 1 91 ? -3.045 -6.896 -24.276 1.00 97.25 91 ASP A N 1
ATOM 725 C CA . ASP A 1 91 ? -4.093 -7.895 -24.481 1.00 97.25 91 ASP A CA 1
ATOM 726 C C . ASP A 1 91 ? -5.265 -7.642 -23.535 1.00 97.25 91 ASP A C 1
ATOM 728 O O . ASP A 1 91 ? -6.420 -7.684 -23.962 1.00 97.25 91 ASP A O 1
ATOM 732 N N . ASN A 1 92 ? -4.981 -7.270 -22.283 1.00 95.25 92 ASN A N 1
ATOM 733 C CA . ASN A 1 92 ? -6.020 -6.887 -21.345 1.00 95.25 92 ASN A CA 1
ATOM 734 C C . ASN A 1 92 ? -6.793 -5.643 -21.798 1.00 95.25 92 ASN A C 1
ATOM 736 O O . ASN A 1 92 ? -8.023 -5.673 -21.835 1.00 95.25 92 ASN A O 1
ATOM 740 N N . PHE A 1 93 ? -6.083 -4.583 -22.193 1.00 94.50 93 PHE A N 1
ATOM 741 C CA . PHE A 1 93 ? -6.693 -3.347 -22.686 1.00 94.50 93 PHE A CA 1
ATOM 742 C C . PHE A 1 93 ? -7.567 -3.575 -23.931 1.00 94.50 93 PHE A C 1
ATOM 744 O O . PHE A 1 93 ? -8.641 -2.994 -24.055 1.00 94.50 93 PHE A O 1
ATOM 751 N N . LEU A 1 94 ? -7.134 -4.450 -24.842 1.00 96.50 94 LEU A N 1
ATOM 752 C CA . LEU A 1 94 ? -7.857 -4.777 -26.074 1.00 96.50 94 LEU A CA 1
ATOM 753 C C . LEU A 1 94 ? -8.941 -5.852 -25.891 1.00 96.50 94 LEU A C 1
ATOM 755 O O . LEU A 1 94 ? -9.592 -6.217 -26.871 1.00 96.50 94 LEU A O 1
ATOM 759 N N . GLY A 1 95 ? -9.110 -6.399 -24.684 1.00 94.31 95 GLY A N 1
ATOM 760 C CA . GLY A 1 95 ? -10.042 -7.499 -24.425 1.00 94.31 95 GLY A CA 1
ATOM 761 C C . GLY A 1 95 ? -9.694 -8.793 -25.168 1.00 94.31 95 GLY A C 1
ATOM 762 O O . GLY A 1 95 ? -10.581 -9.594 -25.452 1.00 94.31 95 GLY A O 1
ATOM 763 N N . ARG A 1 96 ? -8.420 -8.995 -25.522 1.00 96.56 96 ARG A N 1
ATOM 764 C CA . ARG A 1 96 ? -7.947 -10.195 -26.218 1.00 96.56 96 ARG A CA 1
ATOM 765 C C . ARG A 1 96 ? -7.588 -11.266 -25.207 1.00 96.56 96 ARG A C 1
ATOM 767 O O . ARG A 1 96 ? -6.778 -11.027 -24.318 1.00 96.56 96 ARG A O 1
ATOM 774 N N . GLU A 1 97 ? -8.143 -12.459 -25.376 1.00 94.94 97 GLU A N 1
ATOM 775 C CA . 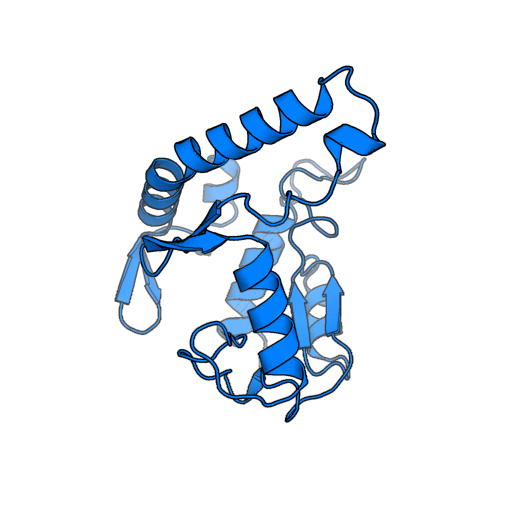GLU A 1 97 ? -7.714 -13.600 -24.574 1.00 94.94 97 GLU A CA 1
ATOM 776 C C . GLU A 1 97 ? -6.344 -14.097 -25.039 1.00 94.94 97 GLU A C 1
ATOM 778 O O . GLU A 1 97 ? -6.129 -14.394 -26.217 1.00 94.94 97 GLU A O 1
ATOM 783 N N . SER A 1 98 ? -5.407 -14.186 -24.099 1.00 93.75 98 SER A N 1
ATOM 784 C CA . SER A 1 98 ? -4.081 -14.755 -24.307 1.00 93.75 98 SER A CA 1
ATOM 785 C C . SER A 1 98 ? -3.548 -15.299 -22.986 1.00 93.75 98 SER A C 1
ATOM 787 O O . SER A 1 98 ? -3.979 -14.887 -21.912 1.00 93.75 98 SER A O 1
ATOM 789 N N . LYS A 1 99 ? -2.558 -16.192 -23.054 1.00 92.06 99 LYS A N 1
ATOM 790 C CA . LYS A 1 99 ? -1.869 -16.709 -21.859 1.00 92.06 99 LYS A CA 1
ATOM 791 C C . LYS A 1 99 ? -1.057 -15.652 -21.099 1.00 92.06 99 LYS A C 1
ATOM 793 O O . LYS A 1 99 ? -0.532 -15.953 -20.037 1.00 92.06 99 LYS A O 1
ATOM 798 N N . TRP A 1 100 ? -0.853 -14.478 -21.697 1.00 93.25 100 TRP A N 1
ATOM 799 C CA . TRP A 1 100 ? -0.117 -13.374 -21.086 1.00 93.25 100 TRP A CA 1
ATOM 800 C C . TRP A 1 100 ? -1.047 -12.339 -20.482 1.00 93.25 100 TRP A C 1
ATOM 802 O O . TRP A 1 100 ? -0.585 -11.500 -19.720 1.00 93.25 100 TRP A O 1
ATOM 812 N N . ARG A 1 101 ? -2.335 -12.361 -20.833 1.00 92.81 101 ARG A N 1
ATOM 813 C CA . ARG A 1 101 ? -3.307 -11.410 -20.319 1.00 92.81 101 ARG A CA 1
ATOM 814 C C . ARG A 1 101 ? -3.370 -11.511 -18.797 1.00 92.81 101 ARG A C 1
ATOM 816 O O . ARG A 1 101 ? -3.628 -12.581 -18.261 1.00 92.81 101 ARG A O 1
ATOM 823 N N . TRP A 1 102 ? -3.217 -10.374 -18.132 1.00 87.19 102 TRP A N 1
ATOM 824 C CA . TRP A 1 102 ? -3.401 -10.251 -16.691 1.00 87.19 102 TRP A CA 1
ATOM 825 C C . TRP A 1 102 ? -4.300 -9.054 -16.373 1.00 87.19 102 TRP A C 1
ATOM 827 O O . TRP A 1 102 ? -4.351 -8.069 -17.119 1.00 87.19 102 TRP A O 1
ATOM 837 N N . ARG A 1 103 ? -5.051 -9.165 -15.277 1.00 83.94 103 ARG A N 1
ATOM 838 C CA . ARG A 1 103 ? -5.968 -8.141 -14.767 1.00 83.94 103 ARG A CA 1
ATOM 839 C C . ARG A 1 103 ? -5.661 -7.889 -13.303 1.00 83.94 103 ARG A C 1
ATOM 841 O O . ARG A 1 103 ? -5.282 -8.802 -12.576 1.00 83.94 103 ARG A O 1
ATOM 848 N N . LEU A 1 104 ? -5.863 -6.653 -12.865 1.00 78.44 104 LEU A N 1
ATOM 849 C CA . LEU A 1 104 ? -5.914 -6.375 -11.437 1.00 78.44 104 LEU A CA 1
ATOM 850 C C . LEU A 1 104 ? -7.169 -7.052 -10.862 1.00 78.44 104 LEU A C 1
ATOM 852 O O . LEU A 1 104 ? -8.242 -6.914 -11.449 1.00 78.44 104 LEU A O 1
ATOM 856 N N . ASN A 1 105 ? -7.035 -7.740 -9.725 1.00 78.88 105 ASN A N 1
ATOM 857 C CA . ASN A 1 105 ? -8.147 -8.367 -8.996 1.00 78.88 105 ASN A CA 1
ATOM 858 C C . ASN A 1 105 ? -8.880 -9.488 -9.768 1.00 78.88 105 ASN A C 1
ATOM 860 O O . ASN A 1 105 ? -10.092 -9.635 -9.634 1.00 78.88 105 ASN A O 1
ATOM 864 N N . ASP A 1 106 ? -8.164 -10.277 -10.579 1.00 79.44 106 ASP A N 1
ATOM 865 C CA . ASP A 1 106 ? -8.777 -11.378 -11.350 1.00 79.44 106 ASP A CA 1
ATOM 866 C C . ASP A 1 106 ? -9.213 -12.555 -10.453 1.00 79.44 106 ASP A C 1
ATOM 868 O O . ASP A 1 106 ? -10.249 -13.172 -10.686 1.00 79.44 106 ASP A O 1
ATOM 872 N N . GLU A 1 107 ? -8.452 -12.833 -9.388 1.00 81.19 107 GLU A N 1
ATOM 873 C CA . GLU A 1 107 ? -8.723 -13.946 -8.461 1.00 81.19 107 GLU A CA 1
ATOM 874 C C . GLU A 1 107 ? -9.471 -13.525 -7.190 1.00 81.19 107 GLU A C 1
ATOM 876 O O . GLU A 1 107 ? -10.127 -14.344 -6.544 1.00 81.19 107 GLU A O 1
ATOM 881 N N . V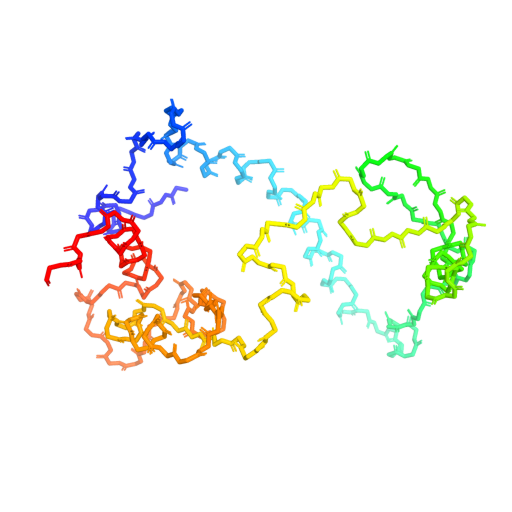AL A 1 108 ? -9.382 -12.246 -6.817 1.00 86.25 108 VAL A N 1
ATOM 882 C CA . VAL A 1 108 ? -9.970 -11.714 -5.583 1.00 86.25 108 VAL A CA 1
ATOM 883 C C . VAL A 1 108 ? -10.954 -10.607 -5.950 1.00 86.25 108 VAL A C 1
ATOM 885 O O . VAL A 1 108 ? -10.520 -9.568 -6.446 1.00 86.25 108 VAL A O 1
ATOM 888 N N . PRO A 1 109 ? -12.269 -10.787 -5.721 1.00 87.81 109 PRO A N 1
ATOM 889 C CA . PRO A 1 109 ? -13.254 -9.780 -6.084 1.00 87.81 109 PRO A CA 1
ATOM 890 C C . PRO A 1 109 ? -13.057 -8.504 -5.265 1.00 87.81 109 PRO A C 1
ATOM 892 O O . PRO A 1 109 ? -12.801 -8.550 -4.060 1.00 87.81 109 PRO A O 1
ATOM 895 N N . ILE A 1 110 ? -13.241 -7.355 -5.916 1.00 89.00 110 ILE A N 1
ATOM 896 C CA . ILE A 1 110 ? -13.213 -6.058 -5.239 1.00 89.00 110 ILE A CA 1
ATOM 897 C C . ILE A 1 110 ? -14.434 -5.971 -4.304 1.00 89.00 110 ILE A C 1
ATOM 899 O O . ILE A 1 110 ? -15.557 -6.200 -4.770 1.00 89.00 110 ILE A O 1
ATOM 903 N N . PRO A 1 111 ? -14.256 -5.632 -3.012 1.00 89.38 111 PRO A N 1
ATOM 904 C CA . PRO A 1 111 ? -15.368 -5.392 -2.097 1.00 89.38 111 PRO A CA 1
ATOM 905 C C . PRO A 1 111 ? -16.361 -4.366 -2.657 1.00 89.38 111 PRO A C 1
ATOM 907 O O . PRO A 1 111 ? -15.971 -3.398 -3.308 1.00 89.38 111 PRO A O 1
ATOM 910 N N . LYS A 1 112 ? -17.663 -4.582 -2.429 1.00 89.88 112 LYS A N 1
ATOM 911 C CA . LYS A 1 112 ? -18.733 -3.767 -3.037 1.00 89.88 112 LYS A CA 1
ATOM 912 C C . LYS A 1 112 ? -18.628 -2.285 -2.667 1.00 89.88 112 LYS A C 1
ATOM 914 O O . LYS A 1 112 ? -18.938 -1.436 -3.494 1.00 89.88 112 LYS A O 1
ATOM 919 N N . ASP A 1 113 ? -18.237 -2.000 -1.436 1.00 87.38 113 ASP A N 1
ATOM 920 C CA . ASP A 1 113 ? -17.989 -0.676 -0.864 1.00 87.38 113 ASP A CA 1
ATOM 921 C C . ASP A 1 113 ? -16.735 0.001 -1.440 1.00 87.38 113 ASP A C 1
ATOM 923 O O . ASP A 1 113 ? -16.739 1.212 -1.626 1.00 87.38 113 ASP A O 1
ATOM 927 N N . ALA A 1 114 ? -15.725 -0.764 -1.857 1.00 86.69 114 ALA A N 1
ATOM 928 C CA . ALA A 1 114 ? -14.519 -0.249 -2.514 1.00 86.69 114 ALA A CA 1
ATOM 929 C C . ALA A 1 114 ? -14.564 -0.317 -4.058 1.00 86.69 114 ALA A C 1
ATOM 931 O O . ALA A 1 114 ? -13.572 -0.025 -4.725 1.00 86.69 114 ALA A O 1
ATOM 932 N N . HIS A 1 115 ? -15.681 -0.747 -4.658 1.00 89.69 115 HIS A N 1
ATOM 933 C CA . HIS A 1 115 ? -15.735 -1.011 -6.096 1.00 89.69 115 HIS A CA 1
ATOM 934 C C . HIS A 1 115 ? -15.785 0.299 -6.907 1.00 89.69 115 HIS A C 1
ATOM 936 O O . HIS A 1 115 ? -16.811 0.982 -6.880 1.00 89.69 115 HIS A O 1
ATOM 942 N N . PRO A 1 116 ? -14.762 0.632 -7.719 1.00 85.00 116 PRO A N 1
ATOM 943 C CA . PRO A 1 116 ? -14.625 1.967 -8.315 1.00 85.00 116 PRO A CA 1
ATOM 944 C C . PRO A 1 116 ? -15.698 2.291 -9.362 1.00 85.00 116 PRO A C 1
ATOM 946 O O . PRO A 1 116 ? -16.028 3.453 -9.576 1.00 85.00 116 PRO A O 1
ATOM 949 N N . LEU A 1 117 ? -16.284 1.274 -10.006 1.00 87.38 117 LEU A N 1
ATOM 950 C CA . LEU A 1 117 ? -17.415 1.482 -10.923 1.00 87.38 117 LEU A CA 1
ATOM 951 C C . LEU A 1 117 ? -18.761 1.624 -10.195 1.00 87.38 117 LEU A C 1
ATOM 953 O O . LEU A 1 117 ? -19.727 2.076 -10.801 1.00 87.38 117 LEU A O 1
ATOM 957 N N . THR A 1 118 ? -18.837 1.211 -8.927 1.00 88.62 118 THR A N 1
ATOM 958 C CA . THR A 1 118 ? -20.068 1.263 -8.119 1.00 88.62 118 THR A CA 1
ATOM 959 C C . THR A 1 118 ? -20.084 2.507 -7.240 1.00 88.62 118 THR A C 1
ATOM 961 O O . THR A 1 118 ? -21.119 3.158 -7.142 1.00 88.62 118 THR A O 1
ATOM 964 N N . ASN A 1 119 ? -18.932 2.863 -6.661 1.00 88.19 119 ASN A N 1
ATOM 965 C CA . ASN A 1 119 ? -18.738 4.042 -5.818 1.00 88.19 119 ASN A CA 1
ATOM 966 C C . ASN A 1 119 ? -17.676 4.974 -6.433 1.00 88.19 119 ASN A C 1
ATOM 968 O O . ASN A 1 119 ? -16.618 5.179 -5.836 1.00 88.19 119 ASN A O 1
ATOM 972 N N . PRO A 1 120 ? -17.905 5.515 -7.645 1.00 87.25 120 PRO A N 1
ATOM 973 C CA . PRO A 1 120 ? -16.980 6.475 -8.229 1.00 87.25 120 PRO A CA 1
ATOM 974 C C . PRO A 1 120 ? -17.009 7.782 -7.428 1.00 87.25 120 PRO A C 1
ATOM 976 O O . PRO A 1 120 ? -18.076 8.250 -7.030 1.00 87.25 120 PRO A O 1
ATOM 979 N N . GLY A 1 121 ? -15.859 8.424 -7.242 1.00 85.12 121 GLY A N 1
ATOM 980 C CA . GLY A 1 121 ? -15.816 9.753 -6.642 1.00 85.12 121 GLY A CA 1
ATOM 981 C C . GLY A 1 121 ? -14.428 10.179 -6.196 1.00 85.12 121 GLY A C 1
ATOM 982 O O . GLY A 1 121 ? -13.427 9.579 -6.577 1.00 85.12 121 GLY A O 1
ATOM 983 N N . LEU A 1 122 ? -14.394 11.264 -5.424 1.00 88.44 122 LEU A N 1
ATOM 984 C CA . LEU A 1 122 ? -13.168 11.790 -4.836 1.00 88.44 122 LEU A CA 1
ATOM 985 C C . LEU A 1 122 ? -12.701 10.886 -3.694 1.00 88.44 122 LEU A C 1
ATOM 987 O O . LEU A 1 122 ? -13.510 10.415 -2.900 1.00 88.44 122 LEU A O 1
ATOM 991 N N . GLU A 1 123 ? -11.395 10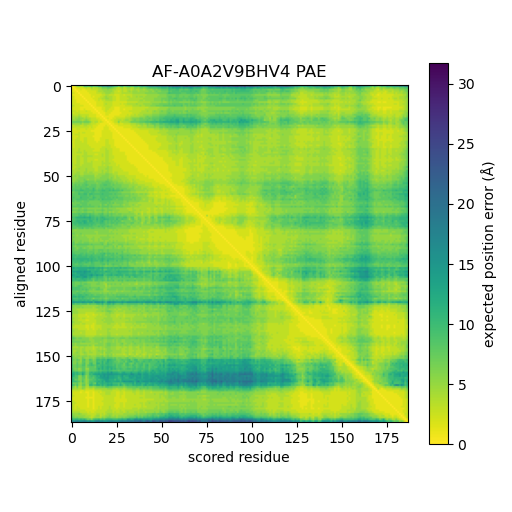.701 -3.590 1.00 90.50 123 GLU A N 1
ATOM 992 C CA . GLU A 1 123 ? -10.768 10.108 -2.414 1.00 90.50 123 GLU A CA 1
ATOM 993 C C . GLU A 1 123 ? -10.168 11.242 -1.591 1.00 90.50 123 GLU A C 1
ATOM 995 O O . GLU A 1 123 ? -9.444 12.087 -2.127 1.00 90.50 123 GLU A O 1
ATOM 1000 N N . LEU A 1 124 ? -10.496 11.297 -0.303 1.00 92.00 124 LEU A N 1
ATOM 1001 C CA . LEU A 1 124 ? -9.895 12.268 0.598 1.00 92.00 124 LEU A CA 1
ATOM 1002 C C . LEU A 1 124 ? -8.721 11.624 1.333 1.00 92.00 124 LEU A C 1
ATOM 1004 O O . LEU A 1 124 ? -8.853 10.544 1.908 1.00 92.00 124 LEU A O 1
ATOM 1008 N N . THR A 1 125 ? -7.582 12.306 1.350 1.00 92.50 125 THR A N 1
ATOM 1009 C CA . THR A 1 125 ? -6.397 11.897 2.105 1.00 92.50 125 THR A CA 1
ATOM 1010 C C . THR A 1 125 ? -6.135 12.889 3.231 1.00 92.50 125 THR A C 1
ATOM 1012 O O . THR A 1 125 ? -6.488 14.068 3.135 1.00 92.50 125 THR A O 1
ATOM 1015 N N . GLY A 1 126 ? -5.521 12.425 4.316 1.00 91.62 126 GLY A N 1
ATOM 1016 C CA . GLY A 1 126 ? -5.097 13.317 5.387 1.00 91.62 126 GLY A CA 1
ATOM 1017 C C . GLY A 1 126 ? -4.892 12.622 6.726 1.00 91.62 126 GLY A C 1
ATOM 1018 O O . GLY A 1 126 ? -5.171 11.427 6.875 1.00 91.62 126 GLY A O 1
ATOM 1019 N N . PRO A 1 127 ? -4.405 13.371 7.724 1.00 91.69 127 PRO A N 1
ATOM 1020 C CA . PRO A 1 127 ? -4.161 12.825 9.042 1.00 91.69 127 PRO A CA 1
ATOM 1021 C C . PRO A 1 127 ? -5.486 12.523 9.746 1.00 91.69 127 PRO A C 1
ATOM 1023 O O . PRO A 1 127 ? -6.456 13.269 9.643 1.00 91.69 127 PRO A O 1
ATOM 1026 N N . TRP A 1 128 ? -5.509 11.453 10.536 1.00 92.75 128 TRP A N 1
ATOM 1027 C CA . TRP A 1 128 ? -6.620 11.152 11.452 1.00 92.75 128 TRP A CA 1
ATOM 1028 C C . TRP A 1 128 ? -6.350 11.613 12.889 1.00 92.75 128 TRP A C 1
ATOM 1030 O O . TRP A 1 128 ? -7.066 11.251 13.821 1.00 92.75 128 TRP A O 1
ATOM 1040 N N . HIS A 1 129 ? -5.309 12.424 13.077 1.00 90.81 129 HIS A N 1
ATOM 1041 C CA . HIS A 1 129 ? -5.051 13.171 14.298 1.00 90.81 129 HIS A CA 1
A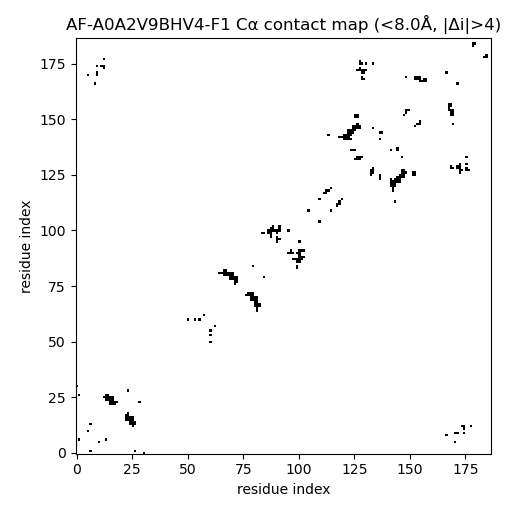TOM 1042 C C . HIS A 1 129 ? -4.794 14.641 13.937 1.00 90.81 129 HIS A C 1
ATOM 1044 O O . HIS A 1 129 ? -3.929 14.892 13.095 1.00 90.81 129 HIS A O 1
ATOM 1050 N N . PRO A 1 130 ? -5.474 15.612 14.575 1.00 90.88 130 PRO A N 1
ATOM 1051 C CA . PRO A 1 130 ? -6.474 15.466 15.645 1.00 90.88 130 PRO A CA 1
ATOM 1052 C C . PRO A 1 130 ? -7.799 14.799 15.208 1.00 90.88 130 PRO A C 1
ATOM 1054 O O . PRO A 1 130 ? -8.015 14.531 14.031 1.00 90.88 130 PRO A O 1
ATOM 1057 N N . LEU A 1 131 ? -8.647 14.423 16.177 1.00 92.25 131 LEU A N 1
ATOM 1058 C CA . LEU A 1 131 ? -9.868 13.624 15.947 1.00 92.25 131 LEU A CA 1
ATOM 1059 C C . LEU A 1 131 ? -10.892 14.326 15.036 1.00 92.25 131 LEU A C 1
ATOM 1061 O O . LEU A 1 131 ? -11.589 13.678 14.261 1.00 92.25 131 LEU A O 1
ATOM 1065 N N . ASP A 1 132 ? -10.963 15.650 15.101 1.00 93.81 132 ASP A N 1
ATOM 1066 C CA . ASP A 1 132 ? -11.790 16.478 14.223 1.00 93.81 132 ASP A CA 1
ATOM 1067 C C . ASP A 1 132 ? -11.404 16.330 12.744 1.00 93.81 132 ASP A C 1
ATOM 1069 O O . ASP A 1 132 ? -12.291 16.304 11.896 1.00 93.81 132 ASP A O 1
ATOM 1073 N N . MET A 1 133 ? -10.119 16.151 12.414 1.00 93.25 133 MET A N 1
ATOM 1074 C CA . MET A 1 133 ? -9.689 15.853 11.040 1.00 93.25 133 MET A CA 1
ATOM 1075 C C . MET A 1 133 ? -10.262 14.520 10.548 1.00 93.25 133 MET A C 1
ATOM 1077 O O . MET A 1 133 ? -10.745 14.446 9.418 1.00 93.25 133 MET A O 1
ATOM 1081 N N . ALA A 1 134 ? -10.287 13.494 11.407 1.00 94.38 134 ALA A N 1
ATOM 1082 C CA . ALA A 1 134 ? -10.891 12.206 11.070 1.00 94.38 134 ALA A CA 1
ATOM 1083 C C . ALA A 1 134 ? -12.401 12.344 10.803 1.00 94.38 134 ALA A C 1
ATOM 1085 O O . ALA A 1 134 ? -12.894 11.839 9.795 1.00 94.38 134 ALA A O 1
ATOM 1086 N N . PHE A 1 135 ? -13.139 13.080 11.642 1.00 95.31 135 PHE A N 1
ATOM 1087 C CA . PHE A 1 135 ? -14.574 13.301 11.418 1.00 95.31 135 PHE A CA 1
ATOM 1088 C C . PHE A 1 135 ? -14.873 14.198 10.223 1.00 95.31 135 PHE A C 1
ATOM 1090 O O . PHE A 1 135 ? -15.824 13.927 9.498 1.00 95.31 135 PHE A O 1
ATOM 1097 N N . ASN A 1 136 ? -14.073 15.234 9.977 1.00 94.44 136 ASN A N 1
ATOM 1098 C CA . ASN A 1 136 ? -14.221 16.064 8.783 1.00 94.44 136 ASN A CA 1
ATOM 1099 C C . ASN A 1 136 ? -14.018 15.235 7.511 1.00 94.44 136 ASN A C 1
ATOM 1101 O O . ASN A 1 136 ? -14.746 15.432 6.541 1.00 94.44 136 ASN A O 1
ATOM 1105 N N . ALA A 1 137 ? -13.083 14.280 7.530 1.00 93.56 137 ALA A N 1
ATOM 1106 C CA . ALA A 1 137 ? -12.882 13.340 6.438 1.00 93.56 137 ALA A CA 1
ATOM 1107 C C . ALA A 1 137 ? -14.086 12.400 6.257 1.00 93.56 137 ALA A C 1
ATOM 1109 O O . ALA A 1 137 ? -14.678 12.338 5.178 1.00 93.56 137 ALA A O 1
ATOM 1110 N N . LEU A 1 138 ? -14.508 11.731 7.333 1.00 92.94 138 LEU A N 1
ATOM 1111 C CA . LEU A 1 138 ? -15.617 10.770 7.313 1.00 92.94 138 LEU A CA 1
ATOM 1112 C C . LEU A 1 138 ? -16.972 11.399 6.963 1.00 92.94 138 LEU A C 1
ATOM 1114 O O . LEU A 1 138 ? -17.776 10.761 6.293 1.00 92.94 138 LEU A O 1
ATOM 1118 N N . ASN A 1 139 ? -17.212 12.644 7.380 1.00 93.12 139 ASN A N 1
ATOM 1119 C CA . ASN A 1 139 ? -18.440 13.388 7.086 1.00 93.12 139 ASN A CA 1
ATOM 1120 C C . ASN A 1 139 ? -18.371 14.174 5.767 1.00 93.12 139 ASN A C 1
ATOM 1122 O O . ASN A 1 139 ? -19.324 14.871 5.409 1.00 93.12 139 ASN 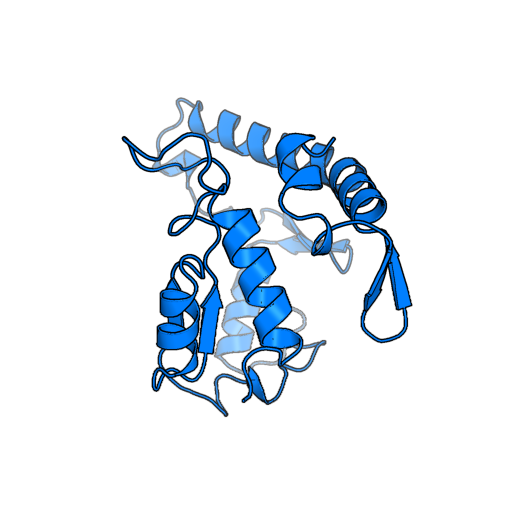A O 1
ATOM 1126 N N . SER A 1 140 ? -17.246 14.109 5.052 1.00 93.19 140 SER A N 1
ATOM 1127 C CA . SER A 1 140 ? -17.125 14.722 3.733 1.00 93.19 140 SER A CA 1
ATOM 1128 C C . SER A 1 140 ? -17.986 13.971 2.703 1.00 93.19 140 SER A C 1
ATOM 1130 O O . SER A 1 140 ? -18.333 12.808 2.902 1.00 93.19 140 SER A O 1
ATOM 1132 N N . PRO A 1 141 ? -18.324 14.593 1.559 1.00 91.12 141 PRO A N 1
ATOM 1133 C CA . PRO A 1 141 ? -19.031 13.902 0.481 1.00 91.12 141 PRO A CA 1
ATOM 1134 C C . PRO A 1 141 ? -18.144 12.906 -0.295 1.00 91.12 141 PRO A C 1
ATOM 1136 O O . PRO A 1 141 ? -18.597 12.362 -1.303 1.00 91.12 141 PRO A O 1
ATOM 1139 N N . ALA A 1 142 ? -16.884 12.697 0.108 1.00 91.06 142 ALA A N 1
ATOM 1140 C CA . ALA A 1 142 ? -15.994 11.739 -0.534 1.00 91.06 142 ALA A CA 1
ATOM 1141 C C . ALA A 1 142 ? -16.443 10.300 -0.209 1.00 91.06 142 ALA A C 1
ATOM 1143 O O . ALA A 1 142 ? -16.582 9.966 0.967 1.00 91.06 142 ALA A O 1
ATOM 1144 N N . PRO A 1 143 ? -16.650 9.420 -1.210 1.00 88.50 143 PRO A N 1
ATOM 1145 C CA . PRO A 1 143 ? -17.010 8.023 -0.955 1.00 88.50 143 PRO A CA 1
ATOM 1146 C C . PRO A 1 143 ? -15.909 7.228 -0.244 1.00 88.50 143 PRO A C 1
ATOM 1148 O O . PRO A 1 143 ? -16.205 6.191 0.342 1.00 88.50 143 PRO A O 1
ATOM 1151 N N . MET A 1 144 ? -14.657 7.691 -0.305 1.00 89.12 144 MET A N 1
ATOM 1152 C CA . MET A 1 144 ? -13.497 7.008 0.257 1.00 89.12 144 MET A CA 1
ATOM 1153 C C . MET A 1 144 ? -12.607 7.985 1.022 1.00 89.12 144 MET A C 1
ATOM 1155 O O . MET A 1 144 ? -12.371 9.112 0.584 1.00 89.12 144 MET A O 1
ATOM 1159 N N . ASN A 1 145 ? -12.068 7.506 2.142 1.00 90.81 145 ASN A N 1
ATOM 1160 C CA . ASN A 1 145 ? -11.101 8.222 2.962 1.00 90.81 145 ASN A CA 1
ATOM 1161 C C . ASN A 1 145 ? -9.855 7.356 3.160 1.00 90.81 145 ASN A C 1
ATOM 1163 O O . ASN A 1 145 ? -9.967 6.183 3.515 1.00 90.81 145 ASN A O 1
ATOM 1167 N N . MET A 1 146 ? -8.680 7.952 2.980 1.00 92.31 146 MET A N 1
ATOM 1168 C CA . MET A 1 146 ? -7.383 7.340 3.239 1.00 92.31 146 MET A CA 1
ATOM 1169 C C . MET A 1 146 ? -6.741 8.027 4.455 1.00 92.31 146 MET A C 1
ATOM 1171 O O . MET A 1 146 ? -6.167 9.111 4.302 1.00 92.31 146 MET A O 1
ATOM 1175 N N . PRO A 1 147 ? -6.836 7.429 5.661 1.00 91.31 147 PRO A N 1
ATOM 1176 C CA . PRO A 1 147 ? -6.012 7.843 6.789 1.00 91.31 147 PRO A CA 1
ATOM 1177 C C . PRO A 1 147 ? -4.543 7.735 6.383 1.00 91.31 147 PRO A C 1
ATOM 1179 O O . PRO A 1 147 ? -4.054 6.641 6.096 1.00 91.31 147 PRO A O 1
ATOM 1182 N N . ASP A 1 148 ? -3.856 8.868 6.324 1.00 90.06 148 ASP A N 1
ATOM 1183 C CA . ASP A 1 148 ? -2.508 8.936 5.777 1.00 90.06 148 ASP A CA 1
ATOM 1184 C C . ASP A 1 148 ? -1.464 9.006 6.894 1.00 90.06 148 ASP A C 1
ATOM 1186 O O . ASP A 1 148 ? -1.298 10.039 7.547 1.00 90.06 148 ASP A O 1
ATOM 1190 N N . PHE A 1 149 ? -0.761 7.889 7.094 1.00 87.88 149 PHE A N 1
ATOM 1191 C CA . PHE A 1 149 ? 0.341 7.720 8.048 1.00 87.88 149 PHE A CA 1
ATOM 1192 C C . PHE A 1 149 ? 1.734 7.858 7.406 1.00 87.88 149 PHE A C 1
ATOM 1194 O O . PHE A 1 149 ? 2.741 7.579 8.063 1.00 87.88 149 PHE A O 1
ATOM 1201 N N . GLU A 1 150 ? 1.797 8.222 6.124 1.00 87.06 150 GLU A N 1
ATOM 1202 C CA . GLU A 1 150 ? 3.035 8.405 5.373 1.00 87.06 150 GLU A CA 1
ATOM 1203 C C . GLU A 1 150 ? 3.461 9.876 5.428 1.00 87.06 150 GLU A C 1
ATOM 1205 O O . GLU A 1 150 ? 4.120 10.286 6.387 1.00 87.06 150 GLU A O 1
ATOM 1210 N N . ASP A 1 151 ? 3.067 10.677 4.439 1.00 85.44 151 ASP A N 1
ATOM 1211 C CA . ASP A 1 151 ? 3.561 12.043 4.266 1.00 85.44 151 ASP A CA 1
ATOM 1212 C C . ASP A 1 151 ? 2.748 13.058 5.081 1.00 85.44 151 ASP A C 1
ATOM 1214 O O . ASP A 1 151 ? 3.309 14.031 5.592 1.00 85.44 151 ASP A O 1
ATOM 1218 N N . ALA A 1 152 ? 1.440 12.834 5.263 1.00 84.25 152 ALA A N 1
ATOM 1219 C CA . ALA A 1 152 ? 0.596 13.745 6.039 1.00 84.25 152 ALA A CA 1
ATOM 1220 C C . ALA A 1 152 ? 0.705 13.551 7.562 1.00 84.25 152 ALA A C 1
ATOM 1222 O O . ALA A 1 152 ? 0.463 14.497 8.317 1.00 84.25 152 ALA A O 1
ATOM 1223 N N . SER A 1 153 ? 1.063 12.352 8.041 1.00 80.69 153 SER A N 1
ATOM 1224 C CA . SER A 1 153 ? 1.327 12.112 9.471 1.00 80.69 153 SER A CA 1
ATOM 1225 C C . SER A 1 153 ? 2.457 11.104 9.736 1.00 80.69 153 SER A C 1
ATOM 1227 O O . SER A 1 153 ? 2.223 10.021 10.282 1.00 80.69 153 SER A O 1
ATOM 1229 N N . PRO A 1 154 ? 3.715 11.469 9.420 1.00 78.00 154 PRO A N 1
ATOM 1230 C CA . PRO A 1 154 ? 4.836 10.551 9.554 1.00 78.00 154 PRO A CA 1
ATOM 1231 C C . PRO A 1 154 ? 5.017 10.079 11.003 1.00 78.00 154 PRO A C 1
ATOM 1233 O O . PRO A 1 154 ? 4.933 10.887 11.935 1.00 78.00 154 PRO A O 1
ATOM 1236 N N . PRO A 1 155 ? 5.401 8.809 11.237 1.00 75.00 155 PRO A N 1
ATOM 1237 C CA . PRO A 1 155 ? 5.519 8.238 12.584 1.00 75.00 155 PRO A CA 1
ATOM 1238 C C . PRO A 1 155 ? 6.597 8.892 13.459 1.00 75.00 155 PRO A C 1
ATOM 1240 O O . PRO A 1 155 ? 6.636 8.674 14.669 1.00 75.00 155 PRO A O 1
ATOM 1243 N N . HIS A 1 156 ? 7.494 9.666 12.851 1.00 73.44 156 HIS A N 1
ATOM 1244 C CA . HIS A 1 156 ? 8.599 10.358 13.509 1.00 73.44 156 HIS A CA 1
ATOM 1245 C C . HIS A 1 156 ? 8.400 11.879 13.575 1.00 73.44 156 HIS A C 1
ATOM 1247 O O . HIS A 1 156 ? 9.220 12.566 14.181 1.00 73.44 156 HIS A O 1
ATOM 1253 N N . PHE A 1 157 ? 7.353 12.415 12.942 1.00 76.62 157 PHE A N 1
ATOM 1254 C CA . PHE A 1 157 ? 7.145 13.852 12.859 1.00 76.62 157 PHE A CA 1
ATOM 1255 C C . PHE A 1 157 ? 6.465 14.381 14.124 1.00 76.62 157 PHE A C 1
ATOM 1257 O O . PHE A 1 157 ? 5.412 13.901 14.547 1.00 76.62 157 PHE A O 1
ATOM 1264 N N . GLN A 1 158 ? 7.075 15.400 14.717 1.00 76.69 158 GLN A N 1
ATOM 1265 C CA . GLN A 1 158 ? 6.486 16.242 15.749 1.00 76.69 158 GLN A CA 1
ATOM 1266 C C . GLN A 1 158 ? 6.721 17.685 15.317 1.00 76.69 158 GLN A C 1
ATOM 1268 O O . GLN A 1 158 ? 7.858 18.057 15.024 1.00 76.69 158 GLN A O 1
ATOM 1273 N N . ALA A 1 159 ? 5.655 18.480 15.237 1.00 76.44 159 ALA A N 1
ATOM 1274 C CA . ALA A 1 159 ? 5.780 19.882 14.862 1.00 76.44 159 ALA A CA 1
ATOM 1275 C C . ALA A 1 159 ? 6.636 20.630 15.895 1.00 76.44 159 ALA A C 1
ATOM 1277 O O . ALA A 1 159 ? 6.573 20.337 17.093 1.00 76.44 159 ALA A O 1
ATOM 1278 N N . ASP A 1 160 ? 7.422 21.604 15.442 1.00 79.62 160 ASP A N 1
ATOM 1279 C CA . ASP A 1 160 ? 8.242 22.405 16.349 1.00 79.62 160 ASP A CA 1
ATOM 1280 C C . ASP A 1 160 ? 7.372 23.119 17.400 1.00 79.62 160 ASP A C 1
ATOM 1282 O O . ASP A 1 160 ? 6.258 23.563 17.118 1.00 79.62 160 ASP A O 1
ATOM 1286 N N . GLY A 1 161 ? 7.858 23.171 18.640 1.00 80.81 161 GLY A N 1
ATOM 1287 C CA . GLY A 1 161 ? 7.104 23.682 19.788 1.00 80.81 161 GLY A CA 1
ATOM 1288 C C . GLY A 1 161 ? 6.029 22.742 20.351 1.00 80.81 161 GLY A C 1
ATOM 1289 O O . GLY A 1 161 ? 5.363 23.116 21.317 1.00 80.81 161 GLY A O 1
ATOM 1290 N N . THR A 1 162 ? 5.870 21.524 19.814 1.00 78.19 162 THR A N 1
ATOM 1291 C CA . THR A 1 162 ? 4.977 20.508 20.395 1.00 78.19 162 THR A CA 1
ATOM 1292 C C . THR A 1 162 ? 5.444 20.158 21.813 1.00 78.19 162 THR A C 1
ATOM 1294 O O . THR A 1 162 ? 6.575 19.697 21.988 1.00 78.19 162 THR A O 1
ATOM 1297 N N . PRO A 1 163 ? 4.604 20.347 22.848 1.00 80.38 163 PRO A N 1
ATOM 1298 C CA . PRO A 1 163 ? 4.967 19.965 24.206 1.00 80.38 163 PRO A CA 1
ATOM 1299 C C . PRO A 1 163 ? 5.305 18.471 24.302 1.00 80.38 163 PRO A C 1
ATOM 1301 O O . PRO A 1 163 ? 4.636 17.637 23.698 1.00 80.38 163 PRO A O 1
ATOM 1304 N N . THR A 1 164 ? 6.297 18.107 25.117 1.00 75.88 164 THR A N 1
ATOM 1305 C CA . THR A 1 164 ? 6.758 16.709 25.270 1.00 75.88 164 THR A CA 1
ATOM 1306 C C . THR A 1 164 ? 5.685 15.754 25.798 1.00 75.88 164 THR A C 1
ATOM 1308 O O . THR A 1 164 ? 5.820 14.540 25.670 1.00 75.88 164 THR A O 1
ATOM 1311 N N . ASN A 1 165 ? 4.608 16.284 26.382 1.00 77.06 165 ASN A N 1
ATOM 1312 C CA . ASN A 1 165 ? 3.458 15.507 26.833 1.00 77.06 165 ASN A CA 1
ATOM 1313 C C . ASN A 1 165 ? 2.430 15.223 25.721 1.00 77.06 165 ASN A C 1
ATOM 1315 O O . ASN A 1 165 ? 1.485 14.469 25.966 1.00 77.06 165 ASN A O 1
ATOM 1319 N N . GLN A 1 166 ? 2.583 15.781 24.517 1.00 76.25 166 GLN A N 1
ATOM 1320 C CA . GLN A 1 166 ? 1.702 15.503 23.383 1.00 76.25 166 GLN A CA 1
ATOM 1321 C C . GLN A 1 166 ? 1.980 14.121 22.781 1.00 76.25 166 GLN A C 1
ATOM 1323 O O . GLN A 1 166 ? 3.064 13.556 22.944 1.00 76.25 166 GLN A O 1
ATOM 1328 N N . PRO A 1 167 ? 0.964 13.465 22.201 1.00 76.00 167 PRO A N 1
ATOM 1329 C CA . PRO A 1 167 ? 1.148 12.159 21.585 1.00 76.00 167 PRO A CA 1
ATOM 1330 C C . PRO A 1 167 ? 1.984 12.242 20.307 1.00 76.00 167 PRO A C 1
ATOM 1332 O O . PRO A 1 167 ? 1.990 13.255 19.615 1.00 76.00 167 PRO A O 1
ATOM 1335 N N . VAL A 1 168 ? 2.639 11.136 19.950 1.00 82.38 168 VAL A N 1
ATOM 1336 C CA . VAL A 1 168 ? 3.129 10.946 18.580 1.00 82.38 168 VAL A CA 1
ATOM 1337 C C . VAL A 1 168 ? 1.902 10.772 17.678 1.00 82.38 168 VAL A C 1
ATOM 1339 O O . VAL A 1 168 ? 1.078 9.890 17.939 1.00 82.38 168 VAL A O 1
ATOM 1342 N N . GLY A 1 169 ? 1.781 11.608 16.642 1.00 84.38 169 GLY A N 1
ATOM 1343 C CA . GLY A 1 169 ? 0.556 11.753 15.845 1.00 84.38 169 GLY A CA 1
ATOM 1344 C C . GLY A 1 169 ? -0.002 10.436 15.304 1.00 84.38 169 GLY A C 1
ATOM 1345 O O . GLY A 1 169 ? -1.201 10.199 15.421 1.00 84.38 169 GLY A O 1
ATOM 1346 N N . ILE A 1 170 ? 0.863 9.534 14.823 1.00 89.56 170 ILE A N 1
ATOM 1347 C CA . ILE A 1 170 ? 0.441 8.230 14.290 1.00 89.56 170 ILE A CA 1
ATOM 1348 C C . ILE A 1 170 ? -0.303 7.372 15.324 1.00 89.56 170 ILE A C 1
ATOM 1350 O O . ILE A 1 170 ? -1.341 6.801 15.013 1.00 89.56 170 ILE A O 1
ATOM 1354 N N . PHE A 1 171 ? 0.170 7.303 16.572 1.00 90.31 171 PHE A N 1
ATOM 1355 C CA . PHE A 1 171 ? -0.465 6.462 17.592 1.00 90.31 171 PHE A CA 1
ATOM 1356 C C . PHE A 1 171 ? -1.777 7.071 18.084 1.00 90.31 171 PHE A C 1
ATOM 1358 O O . PHE A 1 171 ? -2.734 6.341 18.328 1.00 90.31 171 PHE A O 1
ATOM 1365 N N . ALA A 1 172 ? -1.863 8.403 18.150 1.00 91.25 172 ALA A N 1
ATOM 1366 C CA . ALA A 1 172 ? -3.137 9.066 18.408 1.00 91.25 172 ALA A CA 1
ATOM 1367 C C . ALA A 1 172 ? -4.138 8.844 17.265 1.00 91.25 172 ALA A C 1
ATOM 1369 O O . ALA A 1 172 ? -5.304 8.573 17.526 1.00 91.25 172 ALA A O 1
ATOM 1370 N N . ALA A 1 173 ? -3.687 8.883 16.011 1.00 92.69 173 ALA A N 1
ATOM 1371 C CA . ALA A 1 173 ? -4.530 8.599 14.856 1.00 92.69 173 ALA A CA 1
ATOM 1372 C C . ALA A 1 173 ? -4.996 7.128 14.820 1.00 92.69 173 ALA A C 1
ATOM 1374 O O . ALA A 1 173 ? -6.154 6.867 14.506 1.00 92.69 173 ALA A O 1
ATOM 1375 N N . LEU A 1 174 ? -4.146 6.168 15.211 1.00 93.19 174 LEU A N 1
ATOM 1376 C CA . LEU A 1 174 ? -4.533 4.758 15.369 1.00 93.19 174 LEU A CA 1
ATOM 1377 C C . LEU A 1 174 ? -5.560 4.558 16.495 1.00 93.19 174 LEU A C 1
ATOM 1379 O O . LEU A 1 174 ? -6.499 3.780 16.328 1.00 93.19 174 LEU A O 1
ATOM 1383 N N . GLN A 1 175 ? -5.414 5.267 17.620 1.00 93.88 175 GLN A N 1
ATOM 1384 C CA . GLN A 1 175 ? -6.410 5.256 18.697 1.00 93.88 175 GLN A CA 1
ATOM 1385 C C . GLN A 1 175 ? -7.748 5.821 18.208 1.00 93.88 175 GLN A C 1
ATOM 1387 O O . GLN A 1 175 ? -8.777 5.174 18.389 1.00 93.88 175 GLN A O 1
ATOM 1392 N N . ASN A 1 176 ? -7.731 6.965 17.517 1.00 94.50 176 ASN A N 1
ATOM 1393 C CA . ASN A 1 176 ? -8.925 7.552 16.909 1.00 94.50 176 ASN A CA 1
ATOM 1394 C C . ASN A 1 176 ? -9.599 6.563 15.949 1.00 94.50 176 ASN A C 1
ATOM 1396 O O . ASN A 1 176 ? -10.794 6.309 16.072 1.00 94.50 176 ASN A O 1
ATOM 1400 N N . ALA A 1 177 ? -8.832 5.945 15.042 1.00 93.81 177 ALA A N 1
ATOM 1401 C CA . ALA A 1 177 ? -9.349 4.951 14.105 1.00 93.81 177 ALA A CA 1
ATOM 1402 C C . ALA A 1 177 ? -10.034 3.787 14.832 1.00 93.81 177 ALA A C 1
ATOM 1404 O O . ALA A 1 177 ? -11.156 3.413 14.496 1.00 93.81 177 ALA A O 1
ATOM 1405 N N . LYS A 1 178 ? -9.385 3.249 15.870 1.00 93.00 178 LYS A N 1
ATOM 1406 C CA . LYS A 1 178 ? -9.940 2.174 16.692 1.00 93.00 178 LYS A CA 1
ATOM 1407 C C . LYS A 1 178 ? -11.277 2.576 17.320 1.00 93.00 178 LYS A C 1
ATOM 1409 O O . LYS A 1 178 ? -12.236 1.819 17.233 1.00 93.00 178 LYS A O 1
ATOM 1414 N N . GLU A 1 179 ? -11.348 3.737 17.964 1.00 94.38 179 GLU A N 1
ATOM 1415 C CA . GLU A 1 179 ? -12.563 4.190 18.651 1.00 94.38 179 GLU A CA 1
ATOM 1416 C C . GLU A 1 179 ? -13.713 4.487 17.686 1.00 94.38 179 GLU A C 1
ATOM 1418 O O . GLU A 1 179 ? -14.863 4.158 17.985 1.00 94.38 179 GLU A O 1
ATOM 1423 N N . ILE A 1 180 ? -13.403 5.065 16.521 1.00 93.81 180 ILE A N 1
ATOM 1424 C CA . ILE A 1 180 ? -14.366 5.299 15.441 1.00 93.81 180 ILE A CA 1
ATOM 1425 C C . ILE A 1 180 ? -14.927 3.964 14.942 1.00 93.81 180 ILE A C 1
ATOM 1427 O O . ILE A 1 180 ? -16.143 3.799 14.887 1.00 93.81 180 ILE A O 1
ATOM 1431 N N . PHE A 1 181 ? -14.070 2.987 14.628 1.00 91.06 181 PHE A N 1
ATOM 1432 C CA . PHE A 1 181 ? -14.514 1.681 14.126 1.00 91.06 181 PHE A CA 1
ATOM 1433 C C . PHE A 1 181 ? -15.239 0.835 15.180 1.00 91.06 181 PHE A C 1
ATOM 1435 O O . PHE A 1 181 ? -16.073 0.005 14.829 1.00 91.06 181 PHE A O 1
ATOM 1442 N N . GLU A 1 182 ? -14.969 1.055 16.468 1.00 91.25 182 GLU A N 1
ATOM 1443 C CA . GLU A 1 182 ? -15.749 0.478 17.570 1.00 91.25 182 GLU A CA 1
ATOM 1444 C C . GLU A 1 182 ? -17.108 1.168 17.777 1.00 91.25 182 GLU A C 1
ATOM 1446 O O . GLU A 1 182 ? -17.905 0.699 18.587 1.00 91.25 182 GLU A O 1
ATOM 1451 N N . GLY A 1 183 ? -17.384 2.267 17.068 1.00 91.50 183 GLY A N 1
ATOM 1452 C CA . GLY A 1 183 ? -18.634 3.013 17.182 1.00 91.50 183 GLY A CA 1
ATOM 1453 C C . GLY A 1 183 ? -18.753 3.828 18.470 1.00 91.50 183 GLY A C 1
ATOM 1454 O O . GLY A 1 183 ? -19.857 4.208 18.840 1.00 91.50 183 GLY A O 1
ATOM 1455 N N . ARG A 1 184 ? -17.641 4.132 19.160 1.00 92.12 184 ARG A N 1
ATOM 1456 C CA . ARG A 1 184 ? -17.664 4.897 20.429 1.00 92.12 184 ARG A CA 1
ATOM 1457 C C . ARG A 1 184 ? -18.153 6.340 20.279 1.00 92.12 184 ARG A C 1
ATOM 1459 O O . ARG A 1 184 ? -18.418 6.998 21.277 1.00 92.12 184 ARG A O 1
ATOM 1466 N N . TRP A 1 185 ? -18.237 6.819 19.043 1.00 87.12 185 TRP A N 1
ATOM 1467 C CA . TRP A 1 185 ? -18.605 8.183 18.674 1.00 87.12 185 TRP A CA 1
ATOM 1468 C C . TRP A 1 185 ? -19.902 8.232 17.850 1.00 87.12 185 TRP A C 1
ATOM 1470 O O . TRP A 1 185 ? -20.096 9.151 17.060 1.00 87.12 185 TRP A O 1
ATOM 1480 N N . ALA A 1 186 ? -20.746 7.202 17.958 1.00 78.00 186 ALA A N 1
ATOM 1481 C CA . ALA A 1 186 ? -21.994 7.089 17.201 1.00 78.00 186 ALA A CA 1
ATOM 1482 C C . ALA A 1 186 ? -23.201 7.792 17.862 1.00 78.00 186 ALA A C 1
ATOM 1484 O O . ALA A 1 186 ? -24.279 7.792 17.265 1.00 78.00 186 ALA A O 1
ATOM 1485 N N . ASP A 1 187 ? -23.012 8.368 19.056 1.00 61.66 187 ASP A N 1
ATOM 1486 C CA . ASP A 1 187 ? -24.038 9.038 19.872 1.00 61.66 187 ASP A CA 1
ATOM 1487 C C . ASP A 1 187 ? -24.013 10.571 19.730 1.00 61.66 187 ASP A C 1
ATOM 1489 O O . ASP A 1 187 ? -22.903 11.157 19.720 1.00 61.66 187 ASP A O 1
#

Foldseek 3Di:
DDDPVLCVVQVVVAAWDQDPNDTDGPVVVVVVCCVVCVVVVVVVVVVVVCLVPDPDDPCVSPPDDDQQDWDADPPPRDIDGPVLQVVLVVCCVVVHDDPSNDDPCPPHDDPQLRDCVNQPDDEAEAACPPVVVVVCRVPDPGSHYDHDCVPRQDQPDDDPPRPPPDDRRVSNSVVSVVCVVVCVPVD

Mean predicted aligned error: 5.9 Å

Solvent-accessible surface area (backbone atoms only — not comparable to full-atom values): 11331 Å² total; per-residue (Å²): 135,82,59,66,71,55,48,73,74,42,52,88,78,49,54,76,42,76,56,98,90,37,84,44,46,44,62,61,49,51,53,49,52,48,68,68,43,47,64,59,51,51,51,52,53,49,54,52,49,53,58,70,70,45,88,62,56,64,78,65,73,69,44,78,80,52,56,79,43,71,46,68,38,89,86,81,67,51,73,40,31,46,46,45,54,53,48,5,50,50,26,42,76,70,72,42,90,54,98,51,42,60,63,89,61,76,89,51,80,73,54,77,83,72,23,61,92,76,51,66,72,56,73,45,74,38,32,30,49,59,63,66,48,36,50,54,51,70,72,38,95,41,78,40,73,42,78,30,59,58,88,68,26,31,77,82,58,72,66,88,89,62,59,89,85,57,75,55,46,40,61,48,18,51,51,41,50,52,42,55,76,70,50,77,72,76,121

pLDDT: mean 90.73, std 6.48, range [61.66, 98.12]